Protein AF-0000000086747797 (afdb_homodimer)

InterPro domains:
  IPR014894 Inner membrane lipoprotein DcrB/EagT6 [PF08786] (10-135)
  IPR016123 Mog1/PsbP, alpha/beta/alpha sandwich [SSF55724] (2-138)

Secondary structure (DSSP, 8-state):
--EEEEEETTEEEEEETTSEE--EEEEE-SSSS--EEEEEEEEPPTT--HHHHHHHHHHHHHHHSTT-EEEEEEEEEETTEEEEEEEEEEEETTEEEEEEEEEEEETTEEEEEEEEESSPPPHHHHHHHHHHHHT-EE-/--EEEEEETTEEEEEETTSEE--EEEEE-SSSS--EEEEEEEEPPTT--HHHHHHHHHHHHHHHSTT-EEEEEEEEEETTEEEEEEEEEEEETTEEEEEEEEEEEETTEEEEEEEEESSPPPHHHHHHHHHHHHT-EE-

Radius of gyration: 20.29 Å; Cα contacts (8 Å, |Δi|>4): 563; chains: 2; bounding box: 44×52×47 Å

Organism: NCBI:txid471575

pLDDT: mean 95.93, std 4.07, range [62.25, 98.88]

Foldseek 3Di:
DFFDWDDDPVGIDGHPPPDDDFDKDKADDPPPQRKIKIKTKDFDDPPDDPVVVVVVVVVCCVVPFAPKDWDDWDWDDAQNDIWIWTWIWGADPVGIKTWIWIWDDDDGMIIIIIIIGRDDDDPVRVVVVVVVRNVDHDD/DFFDWDDDPVGIDGHPPPDDDFDKDKADDPPPQRKIKIKTKDFDDPPDDPVVVVVVVVVCCVVPFAPKDWDDWDWDDAQNDIKIWTWIWGADPVGIKTWIWIWDDDDGMIIIIIIIGRDDDDPVRVVVVVVVRNVDHDD

Sequence (278 aa):
MENTVYQMNEGTLAIPGNWRDESMHVFVLPDDSGINLVVSRTPVPTGMDNDAYYEQTLEQFRTHLPGYQEHQRSEIPLSQQSARRLDYQWKSPEGDMYQTVVLQIRGTQLLTFNLTSPAPFEAGQRDALLAIINSFQAAMENTVYQMNEGTLAIPGNWRDESMHVFVLPDDSGINLVVSRTPVPTGMDNDAYYEQTLEQFRTHLPGYQEHQRSEIPLSQQSARRLDYQWKSPEGDMYQTVVLQIRGTQLLTFNLTSPAPFEAGQRDALLAIINSFQAA

Solvent-accessible surface area (backbone atoms only — not comparable to full-atom values): 14763 Å² total; per-residue (Å²): 130,70,59,36,85,43,47,44,65,66,21,35,32,40,40,53,67,74,43,42,73,62,34,37,44,31,36,32,54,78,75,82,63,64,34,34,41,38,40,38,56,42,79,49,70,85,91,57,51,68,68,58,49,54,51,51,52,52,49,48,47,58,73,69,33,46,74,54,44,81,74,45,76,47,79,42,78,45,64,90,36,75,24,39,38,38,32,34,36,28,52,47,99,90,38,56,36,29,34,46,34,38,42,33,73,56,92,60,30,34,37,38,41,37,36,39,22,64,52,81,73,50,71,70,54,46,55,57,55,47,48,34,62,57,46,32,39,66,104,129,69,60,35,83,41,46,44,63,66,22,34,31,39,40,52,67,75,43,42,72,62,35,37,43,31,35,32,53,79,75,84,64,64,34,32,41,37,39,38,56,40,80,49,68,85,90,58,53,68,69,58,50,52,52,50,53,52,49,48,48,59,72,69,33,47,74,52,44,81,73,45,76,46,77,40,78,46,64,90,36,74,26,39,37,38,33,35,35,28,51,46,99,90,37,56,37,30,34,46,35,38,41,33,73,57,91,60,30,34,37,36,42,37,35,39,22,62,51,80,73,50,72,71,54,46,54,57,54,47,49,33,63,59,46,32,38,65,107

Structure (mmCIF, N/CA/C/O backbone):
data_AF-0000000086747797-model_v1
#
loop_
_entity.id
_entity.type
_entity.pdbx_description
1 polymer 'DUF1795 domain-containing protein'
#
loop_
_atom_site.group_PDB
_atom_site.id
_atom_site.type_symbol
_atom_site.label_atom_id
_atom_site.label_alt_id
_atom_site.label_comp_id
_atom_site.label_asym_id
_atom_site.label_entity_id
_atom_site.label_seq_id
_atom_site.pdbx_PDB_ins_code
_atom_site.Cartn_x
_atom_site.Cartn_y
_atom_site.Cartn_z
_atom_site.occupancy
_atom_site.B_iso_or_equiv
_atom_site.auth_seq_id
_atom_site.auth_comp_id
_atom_site.auth_asym_id
_atom_site.auth_atom_id
_atom_site.pdbx_PDB_model_num
ATOM 1 N N . MET A 1 1 ? 18.891 15.18 -7.691 1 62.5 1 MET A N 1
ATOM 2 C CA . MET A 1 1 ? 18.344 13.984 -8.328 1 62.5 1 MET A CA 1
ATOM 3 C C . MET A 1 1 ? 16.953 14.266 -8.883 1 62.5 1 MET A C 1
ATOM 5 O O . MET A 1 1 ? 16.219 15.094 -8.352 1 62.5 1 MET A O 1
ATOM 9 N N . GLU A 1 2 ? 16.703 13.891 -10.164 1 82.94 2 GLU A N 1
ATOM 10 C CA . GLU A 1 2 ? 15.477 14.219 -10.875 1 82.94 2 GLU A CA 1
ATOM 11 C C . GLU A 1 2 ? 14.297 13.414 -10.328 1 82.94 2 GLU A C 1
ATOM 13 O O . GLU A 1 2 ? 14.438 12.234 -10.008 1 82.94 2 GLU A O 1
ATOM 18 N N . ASN A 1 3 ? 13.211 14.062 -9.875 1 91.5 3 ASN A N 1
ATOM 19 C CA . ASN A 1 3 ? 11.977 13.422 -9.422 1 91.5 3 ASN A CA 1
ATOM 20 C C . ASN A 1 3 ? 11.242 12.742 -10.57 1 91.5 3 ASN A C 1
ATOM 22 O O . ASN A 1 3 ? 11.336 13.18 -11.719 1 91.5 3 ASN A O 1
ATOM 26 N N . THR A 1 4 ? 10.781 11.609 -10.266 1 93.94 4 THR A N 1
ATOM 27 C CA . THR A 1 4 ? 9.945 10.891 -11.219 1 93.94 4 THR A CA 1
ATOM 28 C C . THR A 1 4 ? 8.477 10.945 -10.805 1 93.94 4 THR A C 1
ATOM 30 O O . THR A 1 4 ? 8.156 10.828 -9.617 1 93.94 4 THR A O 1
ATOM 33 N N . VAL A 1 5 ? 7.633 11.039 -11.867 1 96.75 5 VAL A N 1
ATOM 34 C CA . VAL A 1 5 ? 6.203 11.086 -11.586 1 96.75 5 VAL A CA 1
ATOM 35 C C . VAL A 1 5 ? 5.699 9.68 -11.25 1 96.75 5 VAL A C 1
ATOM 37 O O . VAL A 1 5 ? 5.918 8.734 -12.008 1 96.75 5 VAL A O 1
ATOM 40 N N . TYR A 1 6 ? 5.121 9.531 -10.062 1 97.94 6 TYR A N 1
ATOM 41 C CA . TYR A 1 6 ? 4.516 8.297 -9.586 1 97.94 6 TYR A CA 1
ATOM 42 C C . TYR A 1 6 ? 2.996 8.383 -9.625 1 97.94 6 TYR A C 1
ATOM 44 O O . TYR A 1 6 ? 2.402 9.297 -9.047 1 97.94 6 TYR A O 1
ATOM 52 N N . GLN 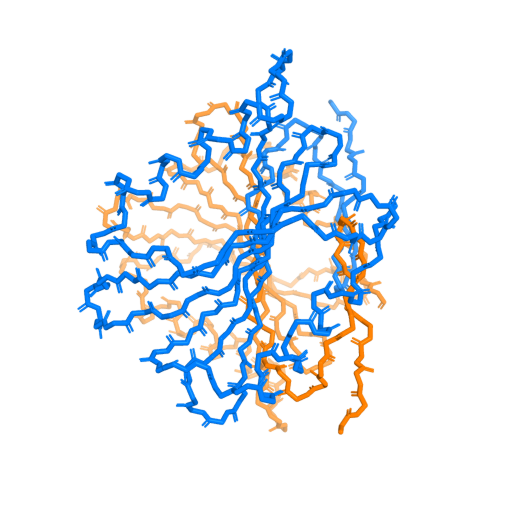A 1 7 ? 2.367 7.359 -10.336 1 98.06 7 GLN A N 1
ATOM 53 C CA . GLN A 1 7 ? 0.925 7.387 -10.547 1 98.06 7 GLN A CA 1
ATOM 54 C C . GLN A 1 7 ? 0.194 6.598 -9.461 1 98.06 7 GLN A C 1
ATOM 56 O O . GLN A 1 7 ? 0.499 5.426 -9.227 1 98.06 7 GLN A O 1
ATOM 61 N N . MET A 1 8 ? -0.679 7.246 -8.703 1 98.19 8 MET A N 1
ATOM 62 C CA . MET A 1 8 ? -1.639 6.645 -7.777 1 98.19 8 MET A CA 1
ATOM 63 C C . MET A 1 8 ? -3.066 6.832 -8.281 1 98.19 8 MET A C 1
ATOM 65 O O . MET A 1 8 ? -3.305 7.602 -9.211 1 98.19 8 MET A O 1
ATOM 69 N N . ASN A 1 9 ? -3.971 6.082 -7.711 1 97.25 9 ASN A N 1
ATOM 70 C CA . ASN A 1 9 ? -5.371 6.25 -8.094 1 97.25 9 ASN A CA 1
ATOM 71 C C . ASN A 1 9 ? -5.875 7.648 -7.766 1 97.25 9 ASN A C 1
ATOM 73 O O . ASN A 1 9 ? -6.699 8.203 -8.492 1 97.25 9 ASN A O 1
ATOM 77 N N . GLU A 1 10 ? -5.312 8.281 -6.715 1 97.56 10 GLU A N 1
ATOM 78 C CA . GLU A 1 10 ? -5.762 9.578 -6.215 1 97.56 10 GLU A CA 1
ATOM 79 C C . GLU A 1 10 ? -5.082 10.719 -6.953 1 97.56 10 GLU A C 1
ATOM 81 O O . GLU A 1 10 ? -5.477 11.883 -6.812 1 97.56 10 GLU A O 1
ATOM 86 N N . GLY A 1 11 ? -4.043 10.445 -7.719 1 97.94 11 GLY A N 1
ATOM 87 C CA . GLY A 1 11 ? -3.26 11.477 -8.383 1 97.94 11 GLY A CA 1
ATOM 88 C C . GLY A 1 11 ? -1.807 11.086 -8.578 1 97.94 11 GLY A C 1
ATOM 89 O O . GLY A 1 11 ? -1.489 9.906 -8.742 1 97.94 11 GLY A O 1
ATOM 90 N N . THR A 1 12 ? -0.991 12.086 -8.727 1 98.62 12 THR A N 1
ATOM 91 C CA . THR A 1 12 ? 0.422 11.828 -8.977 1 98.62 12 THR A CA 1
ATOM 92 C C . THR A 1 12 ? 1.291 12.5 -7.914 1 98.62 12 THR A C 1
ATOM 94 O O . THR A 1 12 ? 0.874 13.477 -7.293 1 98.62 12 THR A O 1
ATOM 97 N N . LEU A 1 13 ? 2.391 11.891 -7.641 1 98.19 13 LEU A N 1
ATOM 98 C CA . LEU A 1 13 ? 3.461 12.445 -6.82 1 98.19 13 LEU A CA 1
ATOM 99 C C . LEU A 1 13 ? 4.781 12.461 -7.586 1 98.19 13 LEU A C 1
ATOM 101 O O . LEU A 1 13 ? 5.07 11.539 -8.352 1 98.19 13 LEU A O 1
ATOM 105 N N . ALA A 1 14 ? 5.543 13.516 -7.406 1 98.19 14 ALA A N 1
ATOM 106 C CA . ALA A 1 14 ? 6.914 13.516 -7.91 1 98.19 14 ALA A CA 1
ATOM 107 C C . ALA A 1 14 ? 7.887 12.992 -6.855 1 98.19 14 ALA A C 1
ATOM 109 O O . ALA A 1 14 ? 8.227 13.711 -5.91 1 98.19 14 ALA A O 1
ATOM 110 N N . ILE A 1 15 ? 8.305 11.781 -7.012 1 97.25 15 ILE A N 1
ATOM 111 C CA . ILE A 1 15 ? 9.148 11.109 -6.023 1 97.25 15 ILE A CA 1
ATOM 112 C C . ILE A 1 15 ? 10.578 11.016 -6.543 1 97.25 15 ILE A C 1
ATOM 114 O O . ILE A 1 15 ? 10.805 10.672 -7.707 1 97.25 15 ILE A O 1
ATOM 118 N N . PRO A 1 16 ? 11.531 11.344 -5.645 1 95.38 16 PRO A N 1
ATOM 119 C CA . PRO A 1 16 ? 12.906 11.133 -6.105 1 95.38 16 PRO A CA 1
ATOM 120 C C . PRO A 1 16 ? 13.141 9.719 -6.629 1 95.38 16 PRO A C 1
ATOM 122 O O . PRO A 1 16 ? 12.68 8.75 -6.027 1 95.38 16 PRO A O 1
ATOM 125 N N . GLY A 1 17 ? 13.875 9.57 -7.746 1 92.5 17 GLY A N 1
ATOM 126 C CA . GLY A 1 17 ? 14.039 8.312 -8.453 1 92.5 17 GLY A CA 1
ATOM 127 C C . GLY A 1 17 ? 14.727 7.242 -7.625 1 92.5 17 GLY A C 1
ATOM 128 O O . GLY A 1 17 ? 14.555 6.047 -7.875 1 92.5 17 GLY A O 1
ATOM 129 N N . ASN A 1 18 ? 15.508 7.664 -6.66 1 92.94 18 ASN A N 1
ATOM 130 C CA . ASN A 1 18 ? 16.297 6.699 -5.891 1 92.94 18 ASN A CA 1
ATOM 131 C C . ASN A 1 18 ? 15.531 6.211 -4.664 1 92.94 18 ASN A C 1
ATOM 133 O O . ASN A 1 18 ? 16.031 5.363 -3.92 1 92.94 18 ASN A O 1
ATOM 137 N N . TRP A 1 19 ? 14.289 6.73 -4.344 1 95.44 19 TRP A N 1
ATOM 138 C CA . TRP A 1 19 ? 13.492 6.219 -3.23 1 95.44 19 TRP A CA 1
ATOM 139 C C . TRP A 1 19 ? 12.984 4.812 -3.523 1 95.44 19 TRP A C 1
ATOM 141 O O . TRP A 1 19 ? 12.617 4.5 -4.66 1 95.44 19 TRP A O 1
ATOM 151 N N . ARG A 1 20 ? 12.984 4 -2.52 1 94.94 20 ARG A N 1
ATOM 152 C CA . ARG A 1 20 ? 12.469 2.646 -2.684 1 94.94 20 ARG A CA 1
ATOM 153 C C . ARG A 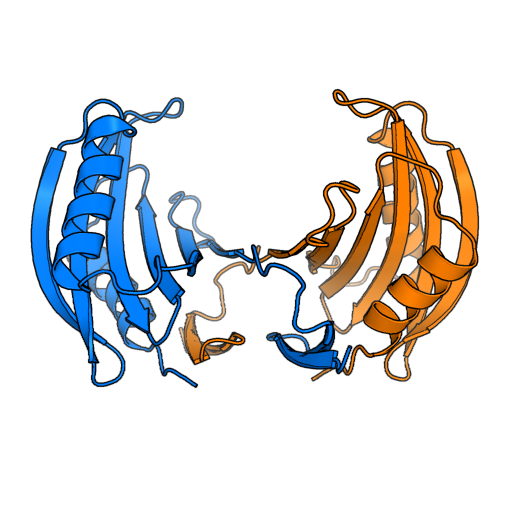1 20 ? 10.945 2.621 -2.557 1 94.94 20 ARG A C 1
ATOM 155 O O . ARG A 1 20 ? 10.391 3.164 -1.601 1 94.94 20 ARG A O 1
ATOM 162 N N . ASP A 1 21 ? 10.344 2.076 -3.557 1 96.5 21 ASP A N 1
ATOM 163 C CA . ASP A 1 21 ? 8.898 1.913 -3.547 1 96.5 21 ASP A CA 1
ATOM 164 C C . ASP A 1 21 ? 8.492 0.601 -2.877 1 96.5 21 ASP A C 1
ATOM 166 O O . ASP A 1 21 ? 8.688 -0.476 -3.445 1 96.5 21 ASP A O 1
ATOM 170 N N . GLU A 1 22 ? 7.879 0.721 -1.662 1 96.56 22 GLU A N 1
ATOM 171 C CA . GLU A 1 22 ? 7.426 -0.45 -0.917 1 96.56 22 GLU A CA 1
ATOM 172 C C . GLU A 1 22 ? 5.9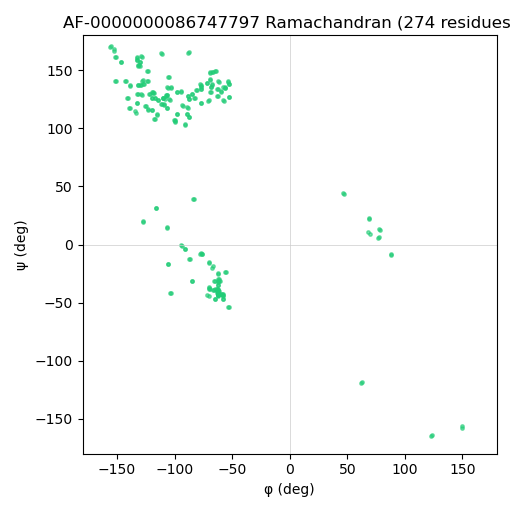06 -0.455 -0.764 1 96.56 22 GLU A C 1
ATOM 174 O O . GLU A 1 22 ? 5.379 -0.981 0.218 1 96.56 22 GLU A O 1
ATOM 179 N N . SER A 1 23 ? 5.227 0.097 -1.768 1 97.88 23 SER A N 1
ATOM 180 C CA . SER A 1 23 ? 3.777 0.259 -1.766 1 97.88 23 SER A CA 1
ATOM 181 C C . SER A 1 23 ? 3.07 -1.091 -1.832 1 97.88 23 SER A C 1
ATOM 183 O O . SER A 1 23 ? 3.609 -2.053 -2.383 1 97.88 23 SER A O 1
ATOM 185 N N . MET A 1 24 ? 1.908 -1.11 -1.197 1 97.88 24 MET A N 1
ATOM 186 C CA . MET A 1 24 ? 1.014 -2.262 -1.249 1 97.88 24 MET A CA 1
ATOM 187 C C . MET A 1 24 ? -0.418 -1.826 -1.546 1 97.88 24 MET A C 1
ATOM 189 O O . MET A 1 24 ? -0.968 -0.971 -0.85 1 97.88 24 MET A O 1
ATOM 193 N N . HIS A 1 25 ? -0.949 -2.373 -2.656 1 98.56 25 HIS A N 1
ATOM 194 C CA . HIS A 1 25 ? -2.381 -2.205 -2.881 1 98.56 25 HIS A CA 1
ATOM 195 C C . HIS A 1 25 ? -3.18 -3.309 -2.193 1 98.56 25 HIS A C 1
ATOM 197 O O . HIS A 1 25 ? -2.889 -4.492 -2.369 1 98.56 25 HIS A O 1
ATOM 203 N N . VAL A 1 26 ? -4.109 -2.895 -1.372 1 98.25 26 VAL A N 1
ATOM 204 C CA . VAL A 1 26 ? -4.906 -3.834 -0.588 1 98.25 26 VAL A CA 1
ATOM 205 C C . VAL A 1 26 ? -6.391 -3.594 -0.841 1 98.25 26 VAL A C 1
ATOM 207 O O . VAL A 1 26 ? -6.906 -2.506 -0.569 1 98.25 26 VAL A O 1
ATOM 210 N N . PHE A 1 27 ? -7.062 -4.598 -1.353 1 98 27 PHE A N 1
ATOM 211 C CA . PHE A 1 27 ? -8.5 -4.562 -1.587 1 98 27 PHE A CA 1
ATOM 212 C C . PHE A 1 27 ? -9.203 -5.652 -0.786 1 98 27 PHE A C 1
ATOM 214 O O . PHE A 1 27 ? -8.812 -6.816 -0.829 1 98 27 PHE A O 1
ATOM 221 N N . VAL A 1 28 ? -10.242 -5.262 -0.099 1 97.19 28 VAL A N 1
ATOM 222 C CA . VAL A 1 28 ? -10.914 -6.184 0.808 1 97.19 28 VAL A CA 1
ATOM 223 C C . VAL A 1 28 ? -12.367 -6.363 0.377 1 97.19 28 VAL A C 1
ATOM 225 O O . VAL A 1 28 ? -13.086 -5.383 0.164 1 97.19 28 VAL A O 1
ATOM 228 N N . LEU A 1 29 ? -12.781 -7.617 0.182 1 94.62 29 LEU A N 1
ATOM 229 C CA . LEU A 1 29 ? -14.188 -7.91 -0.06 1 94.62 29 LEU A CA 1
ATOM 230 C C . LEU A 1 29 ? -15.039 -7.52 1.143 1 94.62 29 LEU A C 1
ATOM 232 O O . LEU A 1 29 ? -14.703 -7.859 2.281 1 94.62 29 LEU A O 1
ATOM 236 N N . PRO A 1 30 ? -16.109 -6.727 0.891 1 90.94 30 PRO A N 1
ATOM 237 C CA . PRO A 1 30 ? -16.891 -6.18 2.008 1 90.94 30 PRO A CA 1
ATOM 238 C C . PRO A 1 30 ? -17.938 -7.16 2.529 1 90.94 30 PRO A C 1
ATOM 240 O O . PRO A 1 30 ? -19.109 -6.809 2.637 1 90.94 30 PRO A O 1
ATOM 243 N N . ASP A 1 31 ? -17.891 -8.484 2.703 1 90.69 31 ASP A N 1
ATOM 244 C CA . ASP A 1 31 ? -18.906 -9.438 3.145 1 90.69 31 ASP A CA 1
ATOM 245 C C . ASP A 1 31 ? -18.391 -10.289 4.297 1 90.69 31 ASP A C 1
ATOM 247 O O . ASP A 1 31 ? -18.891 -11.398 4.531 1 90.69 31 ASP A O 1
ATOM 251 N N . ASP A 1 32 ? -17.453 -10.016 5.043 1 89.94 32 ASP A N 1
ATOM 252 C CA . A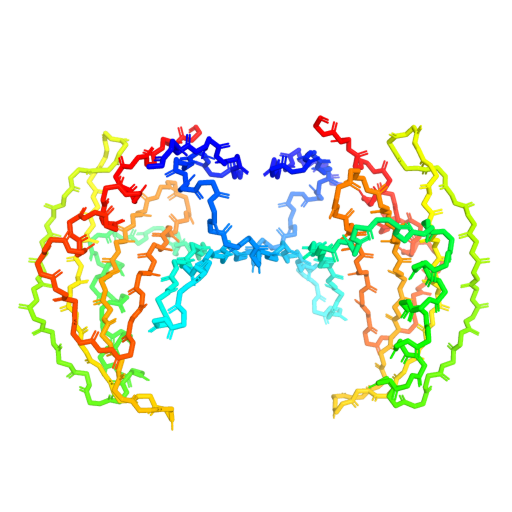SP A 1 32 ? -16.891 -10.656 6.227 1 89.94 32 ASP A CA 1
ATOM 253 C C . ASP A 1 32 ? -16.234 -11.984 5.867 1 89.94 32 ASP A C 1
ATOM 255 O O . ASP A 1 32 ? -15.992 -12.82 6.738 1 89.94 32 ASP A O 1
ATOM 259 N N . SER A 1 33 ? -16.062 -12.266 4.637 1 91.19 33 SER A N 1
ATOM 260 C CA . SER A 1 33 ? -15.414 -13.5 4.203 1 91.19 33 SER A CA 1
ATOM 261 C C . SER A 1 33 ? -13.938 -13.516 4.586 1 91.19 33 SER A C 1
ATOM 263 O O . SER A 1 33 ? -13.32 -14.586 4.676 1 91.19 33 SER A O 1
ATOM 265 N N . GLY A 1 34 ? -13.422 -12.367 4.832 1 94.38 34 GLY A N 1
ATOM 266 C CA . GLY A 1 34 ? -11.992 -12.266 5.078 1 94.38 34 GLY A CA 1
ATOM 267 C C . GLY A 1 34 ? -11.164 -12.328 3.811 1 94.38 34 GLY A C 1
ATOM 268 O O . GLY A 1 34 ? -9.938 -12.312 3.867 1 94.38 34 GLY A O 1
ATOM 269 N N . ILE A 1 35 ? -11.836 -12.328 2.648 1 96.81 35 ILE A N 1
ATOM 270 C CA . ILE A 1 35 ? -11.156 -12.391 1.36 1 96.81 35 ILE A CA 1
ATOM 271 C C . ILE A 1 35 ? -10.562 -11.023 1.017 1 96.81 35 ILE A C 1
ATOM 273 O O . ILE A 1 35 ? -11.211 -9.992 1.221 1 96.81 35 ILE A O 1
ATOM 277 N N . ASN A 1 36 ? -9.312 -11.055 0.571 1 97.88 36 ASN A N 1
ATOM 278 C CA . ASN A 1 36 ? -8.672 -9.82 0.136 1 97.88 36 ASN A CA 1
ATOM 279 C C . ASN A 1 36 ? -7.703 -10.07 -1.02 1 97.88 36 ASN A C 1
ATOM 281 O O . ASN A 1 36 ? -7.34 -11.219 -1.293 1 97.88 36 ASN A O 1
ATOM 285 N N . LEU A 1 37 ? -7.434 -9.07 -1.764 1 98.56 37 LEU A N 1
ATOM 286 C CA . LEU A 1 37 ? -6.398 -9.039 -2.793 1 98.56 37 LEU A CA 1
ATOM 287 C C . LEU A 1 37 ? -5.301 -8.039 -2.428 1 98.56 37 LEU A C 1
ATOM 289 O O . LEU A 1 37 ? -5.582 -6.871 -2.164 1 98.56 37 LEU A O 1
ATOM 293 N N . VAL A 1 38 ? -4.074 -8.516 -2.393 1 98.75 38 VAL A N 1
ATOM 294 C CA . VAL A 1 38 ? -2.92 -7.656 -2.148 1 98.75 38 VAL A CA 1
ATOM 295 C C . VAL A 1 38 ? -1.998 -7.668 -3.365 1 98.75 38 VAL A C 1
ATOM 297 O O . VAL A 1 38 ? -1.627 -8.734 -3.857 1 98.75 38 VAL A O 1
ATOM 300 N N . VAL A 1 39 ? -1.675 -6.492 -3.9 1 98.81 39 VAL A N 1
ATOM 301 C CA . VAL A 1 39 ? -0.694 -6.352 -4.973 1 98.81 39 VAL A CA 1
ATOM 302 C C . VAL A 1 39 ? 0.573 -5.695 -4.43 1 98.81 39 VAL A C 1
ATOM 304 O O . VAL A 1 39 ? 0.527 -4.574 -3.91 1 98.81 39 VAL A O 1
ATOM 307 N N . SER A 1 40 ? 1.643 -6.387 -4.539 1 98.38 40 SER A N 1
ATOM 308 C CA . SER A 1 40 ? 2.924 -5.871 -4.066 1 98.38 40 SER A CA 1
ATOM 309 C C . SER A 1 40 ? 3.994 -5.98 -5.145 1 98.38 40 SER A C 1
ATOM 311 O O . SER A 1 40 ? 3.777 -6.609 -6.184 1 98.38 40 SER A O 1
ATOM 313 N N . ARG A 1 41 ? 5.074 -5.191 -4.945 1 97.19 41 ARG A N 1
ATOM 314 C CA . ARG A 1 41 ? 6.203 -5.23 -5.867 1 97.19 41 ARG A CA 1
ATOM 315 C C . ARG A 1 41 ? 7.52 -5.41 -5.113 1 97.19 41 ARG A C 1
ATOM 317 O O . ARG A 1 41 ? 7.688 -4.879 -4.012 1 97.19 41 ARG A O 1
ATOM 324 N N . THR A 1 42 ? 8.328 -6.25 -5.652 1 95.19 42 THR A N 1
ATOM 325 C CA . THR A 1 42 ? 9.656 -6.496 -5.102 1 95.19 42 THR A CA 1
ATOM 326 C C . THR A 1 42 ? 10.719 -6.445 -6.199 1 95.19 42 THR A C 1
ATOM 328 O O . THR A 1 42 ? 10.5 -6.945 -7.305 1 95.19 42 THR A O 1
ATOM 331 N N . PRO A 1 43 ? 11.828 -5.797 -5.875 1 93.81 43 PRO A N 1
ATOM 332 C CA . PRO A 1 43 ? 12.891 -5.781 -6.883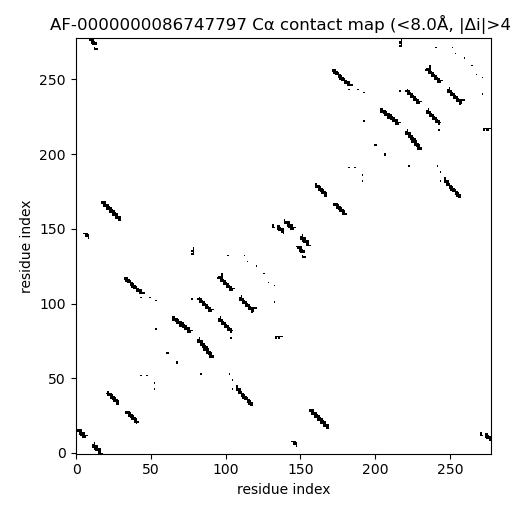 1 93.81 43 PRO A CA 1
ATOM 333 C C . PRO A 1 43 ? 13.414 -7.176 -7.215 1 93.81 43 PRO A C 1
ATOM 335 O O . PRO A 1 43 ? 13.531 -8.023 -6.324 1 93.81 43 PRO A O 1
ATOM 338 N N . VAL A 1 44 ? 13.672 -7.352 -8.508 1 95.31 44 VAL A N 1
ATOM 339 C CA . VAL A 1 44 ? 14.32 -8.57 -8.984 1 95.31 44 VAL A CA 1
ATOM 340 C C . VAL A 1 44 ? 15.828 -8.352 -9.078 1 95.31 44 VAL A C 1
ATOM 342 O O . VAL A 1 44 ? 16.281 -7.332 -9.602 1 95.31 44 VAL A O 1
ATOM 345 N N . PRO A 1 45 ? 16.641 -9.305 -8.539 1 92.56 45 PRO A N 1
ATOM 346 C CA . PRO A 1 45 ? 18.094 -9.156 -8.656 1 92.56 45 PRO A CA 1
ATOM 347 C C . PRO A 1 45 ? 18.562 -9.047 -10.102 1 92.56 45 PRO A C 1
ATOM 349 O O . PRO A 1 45 ? 18.047 -9.758 -10.977 1 92.56 45 PRO A O 1
ATOM 352 N N . THR A 1 46 ? 19.469 -8.086 -10.289 1 90.38 46 THR A N 1
ATOM 353 C CA . THR A 1 46 ? 20.016 -7.867 -11.625 1 90.38 46 THR A CA 1
ATOM 354 C C . THR A 1 46 ? 20.719 -9.125 -12.133 1 90.38 46 THR A C 1
ATOM 356 O O . THR A 1 46 ? 21.484 -9.758 -11.398 1 90.38 46 THR A O 1
ATOM 359 N N . GLY A 1 47 ? 20.422 -9.492 -13.336 1 88.56 47 GLY A N 1
ATOM 360 C CA . GLY A 1 47 ? 21.156 -10.57 -13.992 1 88.56 47 GLY A CA 1
ATOM 361 C C . GLY A 1 47 ? 20.562 -11.945 -13.703 1 88.56 47 GLY A C 1
ATOM 362 O O . GLY A 1 47 ? 21 -12.945 -14.273 1 88.56 47 GLY A O 1
ATOM 363 N N . MET A 1 48 ? 19.641 -12.016 -12.82 1 90.56 48 MET A N 1
ATOM 364 C CA . MET A 1 48 ? 19.031 -13.305 -12.484 1 90.56 48 MET A CA 1
ATOM 365 C C . MET A 1 48 ? 18.031 -13.734 -13.547 1 90.56 48 MET A C 1
ATOM 367 O O . MET A 1 48 ? 17.25 -12.914 -14.039 1 90.56 48 MET A O 1
ATOM 371 N N . ASP A 1 49 ? 18.094 -14.961 -13.914 1 94.44 49 ASP A N 1
ATOM 372 C CA . ASP A 1 49 ? 17.109 -15.547 -14.805 1 94.44 49 ASP A CA 1
ATOM 373 C C . ASP A 1 49 ? 15.711 -15.516 -14.172 1 94.44 49 ASP A C 1
ATOM 375 O O . ASP A 1 49 ? 15.547 -15.883 -13.008 1 94.44 49 ASP A O 1
ATOM 379 N N . ASN A 1 50 ? 14.727 -15.094 -14.984 1 94.75 50 ASN A N 1
ATOM 380 C CA . ASN A 1 50 ? 13.383 -14.969 -14.445 1 94.75 50 ASN A CA 1
ATOM 381 C C . ASN A 1 50 ? 12.875 -16.297 -13.875 1 94.75 50 ASN A C 1
ATOM 383 O O . ASN A 1 50 ? 12.297 -16.328 -12.789 1 94.75 50 ASN A O 1
ATOM 387 N N . ASP A 1 51 ? 13.102 -17.375 -14.562 1 96.19 51 ASP A N 1
ATOM 388 C CA . ASP A 1 51 ? 12.648 -18.688 -14.094 1 96.19 51 ASP A CA 1
ATOM 389 C C . ASP A 1 51 ? 13.305 -19.062 -12.773 1 96.19 51 ASP A C 1
ATOM 391 O O . ASP A 1 51 ? 12.648 -19.594 -11.875 1 96.19 51 ASP A O 1
ATOM 395 N N . ALA A 1 52 ? 14.555 -18.766 -12.742 1 96.62 52 ALA A N 1
ATOM 396 C CA . ALA A 1 52 ? 15.281 -19.047 -11.508 1 96.62 52 ALA A CA 1
ATOM 397 C C . ALA A 1 52 ? 14.727 -18.219 -10.352 1 96.62 52 ALA A C 1
ATOM 399 O O . ALA A 1 52 ? 14.633 -18.703 -9.219 1 96.62 52 ALA A O 1
ATOM 400 N N . TYR A 1 53 ? 14.391 -17.016 -10.656 1 97.56 53 TYR A N 1
ATOM 401 C CA . TYR A 1 53 ? 13.883 -16.156 -9.586 1 97.56 53 TYR A CA 1
ATOM 402 C C . TYR A 1 53 ? 12.5 -16.609 -9.133 1 97.56 53 TYR A C 1
ATOM 404 O O . TYR A 1 53 ? 12.172 -16.531 -7.949 1 97.56 53 TYR A O 1
ATOM 412 N N . TYR A 1 54 ? 11.625 -17.078 -10.055 1 97.62 54 TYR A N 1
ATOM 413 C CA . TYR A 1 54 ? 10.328 -17.641 -9.68 1 97.62 54 TYR A CA 1
ATOM 414 C C . TYR A 1 54 ? 10.5 -18.828 -8.742 1 97.62 54 TYR A C 1
ATOM 416 O O . TYR A 1 54 ? 9.789 -18.938 -7.742 1 97.62 54 TYR A O 1
ATOM 424 N N . GLU A 1 55 ? 11.492 -19.688 -9.086 1 97.12 55 GLU A N 1
ATOM 425 C CA . GLU A 1 55 ? 11.734 -20.859 -8.258 1 97.12 55 GLU A CA 1
ATOM 426 C C . GLU A 1 55 ? 12.227 -20.469 -6.863 1 97.12 55 GLU A C 1
ATOM 428 O O . GLU A 1 55 ? 11.836 -21.078 -5.867 1 97.12 55 GLU A O 1
ATOM 433 N N . GLN A 1 56 ? 13.055 -19.469 -6.887 1 96.75 56 GLN A N 1
ATOM 434 C CA . GLN A 1 56 ? 13.523 -18.953 -5.602 1 96.75 56 GLN A CA 1
ATOM 435 C C . GLN A 1 56 ? 12.375 -18.406 -4.766 1 96.75 56 GLN A C 1
ATOM 437 O O . GLN A 1 56 ? 12.328 -18.625 -3.551 1 96.75 56 GLN A O 1
ATOM 442 N N . THR A 1 57 ? 11.484 -17.672 -5.375 1 97.06 57 THR A N 1
ATOM 443 C CA . THR A 1 57 ? 10.312 -17.141 -4.688 1 97.06 57 THR A CA 1
ATOM 444 C C . THR A 1 57 ? 9.461 -18.266 -4.121 1 97.06 57 THR A C 1
ATOM 446 O O . THR A 1 57 ? 9.039 -18.219 -2.963 1 97.06 57 THR A O 1
ATOM 449 N N . LEU A 1 58 ? 9.25 -19.344 -4.883 1 96.81 58 LEU A N 1
ATOM 450 C CA . LEU A 1 58 ? 8.477 -20.5 -4.441 1 96.81 58 LEU A CA 1
ATOM 451 C C . LEU A 1 58 ? 9.148 -21.172 -3.246 1 96.81 58 LEU A C 1
ATOM 453 O O . LEU A 1 58 ? 8.469 -21.578 -2.295 1 96.81 58 LEU A O 1
ATOM 457 N N . GLU A 1 59 ? 10.453 -21.234 -3.318 1 97.38 59 GLU A N 1
ATOM 458 C CA . GLU A 1 59 ? 11.203 -21.812 -2.211 1 97.38 59 GLU A CA 1
ATOM 459 C C . GLU A 1 59 ? 11.023 -21 -0.932 1 97.38 59 GLU A C 1
ATOM 461 O O . GLU A 1 59 ? 10.922 -21.562 0.16 1 97.38 59 GLU A O 1
ATOM 466 N N . GLN A 1 60 ? 10.992 -19.719 -1.099 1 97.06 60 GLN A N 1
ATOM 467 C CA . GLN A 1 60 ? 10.758 -18.844 0.047 1 97.06 60 GLN A CA 1
ATOM 468 C C . GLN A 1 60 ? 9.391 -19.109 0.668 1 97.06 60 GLN A C 1
ATOM 470 O O . GLN A 1 60 ? 9.242 -19.094 1.893 1 97.06 60 GLN A O 1
ATOM 475 N N . PHE A 1 61 ? 8.32 -19.312 -0.15 1 96.88 61 PHE A N 1
ATOM 476 C CA . PHE A 1 61 ? 7.008 -19.656 0.373 1 96.88 61 PHE A CA 1
ATOM 477 C C . PHE A 1 61 ? 7.066 -20.938 1.196 1 96.88 61 PHE A C 1
ATOM 479 O O . PHE A 1 61 ? 6.621 -20.953 2.346 1 96.88 61 PHE A O 1
ATOM 486 N N . ARG A 1 62 ? 7.707 -21.938 0.685 1 96.94 62 ARG A N 1
ATOM 487 C CA . ARG A 1 62 ? 7.789 -23.25 1.329 1 96.94 62 ARG A CA 1
ATOM 488 C C . ARG A 1 62 ? 8.508 -23.141 2.672 1 96.94 62 ARG A C 1
ATOM 490 O O . ARG A 1 62 ? 8.117 -23.797 3.641 1 96.94 62 ARG A O 1
ATOM 497 N N . THR A 1 63 ? 9.492 -22.234 2.678 1 97.38 63 THR A N 1
ATOM 498 C CA . THR A 1 63 ? 10.336 -22.141 3.859 1 97.38 63 THR A CA 1
ATOM 499 C C . THR A 1 63 ? 9.703 -21.25 4.918 1 97.38 63 THR A C 1
ATOM 501 O O . THR A 1 63 ? 9.828 -21.5 6.117 1 97.38 63 THR A O 1
ATOM 504 N N . HIS A 1 64 ? 8.961 -20.281 4.48 1 96.94 64 HIS A N 1
ATOM 505 C CA . HIS A 1 64 ? 8.555 -19.25 5.422 1 96.94 64 HIS A CA 1
ATOM 506 C C . HIS A 1 64 ? 7.086 -19.406 5.809 1 96.94 64 HIS A C 1
ATOM 508 O O . HIS A 1 64 ? 6.625 -18.797 6.781 1 96.94 64 HIS A O 1
ATOM 514 N N . LEU A 1 65 ? 6.32 -20.172 5.035 1 97.75 65 LEU A N 1
ATOM 515 C CA . LEU A 1 65 ? 4.91 -20.359 5.355 1 97.75 65 LEU A CA 1
ATOM 516 C C . LEU A 1 65 ? 4.691 -21.703 6.043 1 97.75 65 LEU A C 1
ATOM 518 O O . LEU A 1 65 ? 4.762 -22.75 5.398 1 97.75 65 LEU A O 1
ATOM 522 N N . PRO A 1 66 ? 4.43 -21.641 7.336 1 98.19 66 PRO A N 1
ATOM 523 C CA . PRO A 1 66 ? 4.246 -22.906 8.055 1 98.19 66 PRO A CA 1
ATOM 524 C C . PRO A 1 66 ? 3.148 -23.781 7.449 1 98.19 66 PRO A C 1
ATOM 526 O O . PRO A 1 66 ? 2.055 -23.281 7.16 1 98.19 66 PRO A O 1
ATOM 529 N N . GLY A 1 67 ? 3.469 -25.141 7.305 1 97.88 67 GLY A N 1
ATOM 530 C CA . GLY A 1 67 ? 2.473 -26.078 6.805 1 97.88 67 GLY A CA 1
ATOM 531 C C . GLY A 1 67 ? 2.137 -25.859 5.34 1 97.88 67 GLY A C 1
ATOM 532 O O . GLY A 1 67 ? 1.074 -26.281 4.879 1 97.88 67 GLY A O 1
ATOM 533 N N . TYR A 1 68 ? 2.953 -25.312 4.719 1 98.25 68 TYR A N 1
ATOM 534 C CA . TYR A 1 68 ? 2.766 -25.031 3.299 1 98.25 68 TYR A CA 1
ATOM 535 C C . TYR A 1 68 ? 2.398 -26.281 2.533 1 98.25 68 TYR A C 1
ATOM 537 O O . TYR A 1 68 ? 3.082 -27.312 2.643 1 98.25 68 TYR A O 1
ATOM 545 N N . GLN A 1 69 ? 1.267 -26.25 1.743 1 98.12 69 GLN A N 1
ATOM 546 C CA . GLN A 1 69 ? 0.831 -27.297 0.826 1 98.12 69 GLN A CA 1
ATOM 547 C C . GLN A 1 69 ? 0.408 -26.703 -0.518 1 98.12 69 GLN A C 1
ATOM 549 O O . GLN A 1 69 ? -0.63 -26.047 -0.614 1 98.12 69 GLN A O 1
ATOM 554 N N . GLU A 1 70 ? 1.156 -27.031 -1.568 1 97.69 70 GLU A N 1
ATOM 555 C CA . GLU A 1 70 ? 0.848 -26.547 -2.91 1 97.69 70 GLU A CA 1
ATOM 556 C C . GLU A 1 70 ? -0.248 -27.391 -3.561 1 97.69 70 GLU A C 1
ATOM 558 O O . GLU A 1 70 ? -0.199 -28.609 -3.523 1 97.69 70 GLU A O 1
ATOM 563 N N . HIS A 1 71 ? -1.172 -26.734 -4.102 1 96.88 71 HIS A N 1
ATOM 564 C CA . HIS A 1 71 ? -2.275 -27.438 -4.75 1 96.88 71 HIS A CA 1
ATOM 565 C C . HIS A 1 71 ? -2.123 -27.422 -6.266 1 96.88 71 HIS A C 1
ATOM 567 O O . HIS A 1 71 ? -2.426 -28.422 -6.934 1 96.88 71 HIS A O 1
ATOM 573 N N . GLN A 1 72 ? -1.739 -26.312 -6.801 1 95.56 72 GLN A N 1
ATOM 574 C CA . GLN A 1 72 ? -1.636 -26.141 -8.25 1 95.56 72 GLN A CA 1
ATOM 575 C C . GLN A 1 72 ? -0.571 -25.125 -8.617 1 95.56 72 GLN A C 1
ATOM 577 O O . GLN A 1 72 ? -0.38 -24.141 -7.898 1 95.56 72 GLN A O 1
ATOM 582 N N . ARG A 1 73 ? 0.169 -25.375 -9.641 1 96.56 73 ARG A N 1
ATOM 583 C CA . ARG A 1 73 ? 1.111 -24.453 -10.25 1 96.56 73 ARG A CA 1
ATOM 584 C C . ARG A 1 73 ? 0.938 -24.422 -11.766 1 96.56 73 ARG A C 1
ATOM 586 O O . ARG A 1 73 ? 0.818 -25.469 -12.406 1 96.56 73 ARG A O 1
ATOM 593 N N . SER A 1 74 ? 0.812 -23.219 -12.297 1 97.06 74 SER A N 1
ATOM 594 C CA . SER A 1 74 ? 0.637 -23.125 -13.742 1 97.06 74 SER A CA 1
ATOM 595 C C . SER A 1 74 ? 1.199 -21.812 -14.281 1 97.06 74 SER A C 1
ATOM 597 O O . SER A 1 74 ? 1.508 -20.906 -13.508 1 97.06 74 SER A O 1
ATOM 599 N N . GLU A 1 75 ? 1.433 -21.828 -15.602 1 97.5 75 GLU A N 1
ATOM 600 C CA . GLU A 1 75 ? 1.757 -20.594 -16.312 1 97.5 75 GLU A CA 1
ATOM 601 C C . GLU A 1 75 ? 0.523 -20.016 -17 1 97.5 75 GLU A C 1
ATOM 603 O O . GLU A 1 75 ? -0.245 -20.734 -17.625 1 97.5 75 GLU A O 1
ATOM 608 N N . ILE A 1 76 ? 0.309 -18.75 -16.797 1 97.81 76 ILE A N 1
ATOM 609 C CA . ILE A 1 76 ? -0.853 -18.094 -17.391 1 97.81 76 ILE A CA 1
ATOM 610 C C . ILE A 1 76 ? -0.423 -16.797 -18.078 1 97.81 76 ILE A C 1
ATOM 612 O O . ILE A 1 76 ? 0.618 -16.234 -17.75 1 97.81 76 ILE A O 1
ATOM 616 N N . PRO A 1 77 ? -1.204 -16.391 -19.094 1 98 77 PRO A N 1
ATOM 617 C CA . PRO A 1 77 ? -0.952 -15.047 -19.641 1 98 77 PRO A CA 1
ATOM 618 C C . PRO A 1 77 ? -1.523 -13.945 -18.75 1 98 77 PRO A C 1
ATOM 620 O O . PRO A 1 77 ? -2.605 -14.102 -18.172 1 98 77 PRO A O 1
ATOM 623 N N . LEU A 1 78 ? -0.823 -12.938 -18.547 1 98.62 78 LEU A N 1
ATOM 624 C CA . LEU A 1 78 ? -1.271 -11.734 -17.859 1 98.62 78 LEU A CA 1
ATOM 625 C C . LEU A 1 78 ? -0.754 -10.484 -18.547 1 98.62 78 LEU A C 1
ATOM 627 O O . LEU A 1 78 ? 0.455 -10.25 -18.609 1 98.62 78 LEU A O 1
ATOM 631 N N . SER A 1 79 ? -1.707 -9.641 -19.062 1 98.31 79 SER A N 1
ATOM 632 C CA . SER A 1 79 ? -1.362 -8.453 -19.828 1 98.31 79 SER A CA 1
ATOM 633 C C . SER A 1 79 ? -0.317 -8.758 -20.891 1 98.31 79 SER A C 1
ATOM 635 O O . SER A 1 79 ? 0.712 -8.086 -20.984 1 98.31 79 SER A O 1
ATOM 637 N N . GLN A 1 80 ? -0.409 -9.828 -21.625 1 96.69 80 GLN A N 1
ATOM 638 C CA . GLN A 1 80 ? 0.331 -10.203 -22.828 1 96.69 80 GLN A CA 1
ATOM 639 C C . GLN A 1 80 ? 1.726 -10.711 -22.484 1 96.69 80 GLN A C 1
ATOM 641 O O . GLN A 1 80 ? 2.607 -10.758 -23.344 1 96.69 80 GLN A O 1
ATOM 646 N N . GLN A 1 81 ? 1.949 -10.984 -21.297 1 97.25 81 GLN A N 1
ATOM 647 C CA . GLN A 1 81 ? 3.195 -11.617 -20.875 1 97.25 81 GLN A CA 1
ATOM 648 C C . GLN A 1 81 ? 2.928 -12.797 -19.938 1 97.25 81 GLN A C 1
ATOM 650 O O . GLN A 1 81 ? 1.865 -12.875 -19.328 1 97.25 81 GLN A O 1
ATOM 655 N N . SER A 1 82 ? 3.9 -13.656 -19.875 1 97.75 82 SER A N 1
ATOM 656 C CA . SER A 1 82 ? 3.752 -14.859 -19.062 1 97.75 82 SER A CA 1
ATOM 657 C C . SER A 1 82 ? 3.795 -14.539 -17.562 1 97.75 82 SER A C 1
ATOM 659 O O . SER A 1 82 ? 4.578 -13.688 -17.141 1 97.75 82 SER A O 1
ATOM 661 N N . ALA A 1 83 ? 2.953 -15.164 -16.781 1 98.44 83 ALA A N 1
ATOM 662 C CA . ALA A 1 83 ? 2.926 -15.117 -15.32 1 98.44 83 ALA A CA 1
ATOM 663 C C . ALA A 1 83 ? 2.801 -16.516 -14.727 1 98.44 83 ALA A C 1
ATOM 665 O O . ALA A 1 83 ? 2.469 -17.469 -15.438 1 98.44 83 ALA A O 1
ATOM 666 N N . ARG A 1 84 ? 3.15 -16.625 -13.492 1 98.5 84 ARG A N 1
ATOM 667 C CA . ARG A 1 84 ? 3.037 -17.891 -12.781 1 98.5 84 ARG A CA 1
ATOM 668 C C . ARG A 1 84 ? 1.908 -17.859 -11.758 1 98.5 84 ARG A C 1
ATOM 670 O O . ARG A 1 84 ? 1.825 -16.922 -10.961 1 98.5 84 ARG A O 1
ATOM 677 N N . ARG A 1 85 ? 1.012 -18.812 -11.875 1 98.31 85 ARG A N 1
ATOM 678 C CA . ARG A 1 85 ? -0.048 -18.938 -10.875 1 98.31 85 ARG A CA 1
ATOM 679 C C . ARG A 1 85 ? 0.246 -20.094 -9.914 1 98.31 85 ARG A C 1
ATOM 681 O O . ARG A 1 85 ? 0.678 -21.156 -10.336 1 98.31 85 ARG A O 1
ATOM 688 N N . LEU A 1 86 ? 0.071 -19.859 -8.656 1 98.25 86 LEU A N 1
ATOM 689 C CA . LEU A 1 86 ? 0.212 -20.844 -7.594 1 98.25 86 LEU A CA 1
ATOM 690 C C . LEU A 1 86 ? -1.019 -20.859 -6.691 1 98.25 86 LEU A C 1
ATOM 692 O O . LEU A 1 86 ? -1.489 -19.797 -6.266 1 98.25 86 LEU A O 1
ATOM 696 N N . ASP A 1 87 ? -1.598 -22.031 -6.461 1 97.56 87 ASP A N 1
ATOM 697 C CA . ASP A 1 87 ? -2.621 -22.25 -5.445 1 97.56 87 ASP A CA 1
ATOM 698 C C . ASP A 1 87 ? -2.074 -23.094 -4.293 1 97.56 87 ASP A C 1
ATOM 700 O O . ASP A 1 87 ? -1.495 -24.156 -4.516 1 97.56 87 ASP A O 1
ATOM 704 N N . TYR A 1 88 ? -2.223 -22.562 -3.084 1 98.31 88 TYR A N 1
ATOM 705 C CA . TYR A 1 88 ? -1.682 -23.297 -1.949 1 98.31 88 TYR A CA 1
ATOM 706 C C . TYR A 1 88 ? -2.404 -22.938 -0.661 1 98.31 88 TYR A C 1
ATOM 708 O O . TYR A 1 88 ? -3.232 -22.016 -0.649 1 98.31 88 TYR A O 1
ATOM 716 N N . GLN A 1 89 ? -2.15 -23.656 0.405 1 98.44 89 GLN A N 1
ATOM 717 C CA . GLN A 1 89 ? -2.598 -23.344 1.76 1 98.44 89 GLN A CA 1
ATOM 718 C C . GLN A 1 89 ? -1.438 -23.422 2.75 1 98.44 89 GLN A C 1
ATOM 720 O O . GLN A 1 89 ? -0.408 -24.031 2.467 1 98.44 89 GLN A O 1
ATOM 725 N N . TRP A 1 90 ? -1.556 -22.719 3.803 1 98.31 90 TRP A N 1
ATOM 726 C CA . TRP A 1 90 ? -0.56 -22.688 4.867 1 98.31 90 TRP A CA 1
ATOM 727 C C . TRP A 1 90 ? -1.202 -22.344 6.207 1 98.31 90 TRP A C 1
ATOM 729 O O . TRP A 1 90 ? -2.395 -22.031 6.27 1 98.31 90 TRP A O 1
ATOM 739 N N . LYS A 1 91 ? -0.468 -22.547 7.297 1 98 91 LYS A N 1
ATOM 740 C CA . LYS A 1 91 ? -0.951 -22.281 8.648 1 98 91 LYS A CA 1
ATOM 741 C C . LYS A 1 91 ? -0.437 -20.938 9.164 1 98 91 LYS A C 1
ATOM 743 O O . LYS A 1 91 ? 0.746 -20.797 9.484 1 98 91 LYS A O 1
ATOM 748 N N . SER A 1 92 ? -1.414 -19.984 9.164 1 96.12 92 SER A N 1
ATOM 749 C CA . SER A 1 92 ? -1.074 -18.688 9.75 1 96.12 92 SER A CA 1
ATOM 750 C C . SER A 1 92 ? -1.34 -18.672 11.25 1 96.12 92 SER A C 1
ATOM 752 O O . SER A 1 92 ? -2.01 -19.562 11.773 1 96.12 92 SER A O 1
ATOM 754 N N . PRO A 1 93 ? -0.809 -17.672 12 1 94.44 93 PRO A N 1
ATOM 755 C CA . PRO A 1 93 ? -1.188 -17.516 13.406 1 94.44 93 PRO A CA 1
ATOM 756 C C . PRO A 1 93 ? -2.695 -17.375 13.602 1 94.44 93 PRO A C 1
ATOM 758 O O . PRO A 1 93 ? -3.221 -17.734 14.664 1 94.44 93 PRO A O 1
ATOM 761 N N . GLU A 1 94 ? -3.396 -16.938 12.594 1 92.81 94 GLU A N 1
ATOM 762 C CA . GLU A 1 94 ? -4.836 -16.719 12.68 1 92.81 94 GLU A CA 1
ATOM 763 C C . GLU A 1 94 ? -5.617 -17.938 12.203 1 92.81 94 GLU A C 1
ATOM 765 O O . GLU A 1 94 ? -6.848 -17.953 12.258 1 92.81 94 GLU A O 1
ATOM 770 N N . GLY A 1 95 ? -4.938 -18.906 11.797 1 95.44 95 GLY A N 1
ATOM 771 C CA . GLY A 1 95 ? -5.578 -20.125 11.297 1 95.44 95 GLY A CA 1
ATOM 772 C C . GLY A 1 95 ? -5.145 -20.484 9.891 1 95.44 95 GLY A C 1
ATOM 773 O O . GLY A 1 95 ? -4.129 -19.984 9.398 1 95.44 95 GLY A O 1
ATOM 774 N N . ASP A 1 96 ? -5.926 -21.391 9.242 1 96.69 96 ASP A N 1
ATOM 775 C CA . ASP A 1 96 ? -5.629 -21.828 7.875 1 96.69 96 ASP A CA 1
ATOM 776 C C . ASP A 1 96 ? -5.84 -20.688 6.883 1 96.69 96 ASP A C 1
ATOM 778 O O . ASP A 1 96 ? -6.828 -19.953 6.973 1 96.69 96 ASP A O 1
ATOM 782 N N . MET A 1 97 ? -4.91 -20.578 6.012 1 98.06 97 MET A N 1
ATOM 783 C CA . MET A 1 97 ? -5.031 -19.609 4.934 1 98.06 97 MET A CA 1
ATOM 784 C C . MET A 1 97 ? -4.949 -20.281 3.57 1 98.06 97 MET A C 1
ATOM 786 O O . MET A 1 97 ? -4.07 -21.109 3.34 1 98.06 97 MET A O 1
ATOM 790 N N . TYR A 1 98 ? -5.898 -19.984 2.74 1 98.19 98 TYR A N 1
ATOM 791 C CA . TYR A 1 98 ? -5.926 -20.438 1.354 1 98.19 98 TYR A CA 1
ATOM 792 C C . TYR A 1 98 ? -5.613 -19.281 0.401 1 98.19 98 TYR A C 1
ATOM 794 O O . TYR A 1 98 ? -6.242 -18.234 0.467 1 98.19 98 TYR A O 1
ATOM 802 N N . GLN A 1 99 ? -4.629 -19.562 -0.506 1 97.88 99 GLN A N 1
ATOM 803 C CA . GLN A 1 99 ? -4.191 -18.422 -1.307 1 97.88 99 GLN A CA 1
ATOM 804 C C . GLN A 1 99 ? -3.986 -18.828 -2.766 1 97.88 99 GLN A C 1
ATOM 806 O O . GLN A 1 99 ? -3.561 -19.953 -3.055 1 97.88 99 GLN A O 1
ATOM 811 N N . THR A 1 100 ? -4.441 -18 -3.668 1 98.06 100 THR A N 1
ATOM 812 C CA . THR A 1 100 ? -4.062 -18 -5.078 1 98.06 100 THR A CA 1
ATOM 813 C C . THR A 1 100 ? -3.148 -16.828 -5.391 1 98.06 100 THR A C 1
ATOM 815 O O . THR A 1 100 ? -3.549 -15.664 -5.246 1 98.06 100 THR A O 1
ATOM 818 N N . VAL A 1 101 ? -1.906 -17.094 -5.812 1 98.44 101 VAL A N 1
ATOM 819 C CA . VAL A 1 101 ? -0.917 -16.047 -6.051 1 98.44 101 VAL A CA 1
ATOM 820 C C . VAL A 1 101 ? -0.508 -16.062 -7.523 1 98.44 101 VAL A C 1
ATOM 822 O O . VAL A 1 101 ? -0.279 -17.125 -8.109 1 98.44 101 VAL A O 1
ATOM 825 N N . VAL A 1 102 ? -0.531 -14.914 -8.141 1 98.81 102 VAL A N 1
ATOM 826 C CA . VAL A 1 102 ? 0.002 -14.727 -9.492 1 98.81 102 VAL A CA 1
ATOM 827 C C . VAL A 1 102 ? 1.253 -13.859 -9.438 1 98.81 102 VAL A C 1
ATOM 829 O O . VAL A 1 102 ? 1.224 -12.75 -8.891 1 98.81 102 VAL A O 1
ATOM 832 N N . LEU A 1 103 ? 2.367 -14.414 -9.922 1 98.81 103 LEU A N 1
ATOM 833 C CA . LEU A 1 103 ? 3.668 -13.75 -9.953 1 98.81 103 LEU A CA 1
ATOM 834 C C . LEU A 1 103 ? 4.043 -13.352 -11.375 1 98.81 103 LEU A C 1
ATOM 836 O O . LEU A 1 103 ? 3.961 -14.172 -12.297 1 98.81 103 LEU A O 1
ATOM 840 N N . GLN A 1 104 ? 4.402 -12.102 -11.555 1 98.69 104 GLN A N 1
ATOM 841 C CA . GLN A 1 104 ? 4.871 -11.703 -12.875 1 98.69 104 GLN A CA 1
ATOM 842 C C . GLN A 1 104 ? 6.039 -10.727 -12.766 1 98.69 104 GLN A C 1
ATOM 844 O O . GLN A 1 104 ? 5.945 -9.703 -12.086 1 98.69 104 GLN A O 1
ATOM 849 N N . ILE A 1 105 ? 7.109 -11.094 -13.445 1 97.69 105 ILE A N 1
ATOM 850 C CA . ILE A 1 105 ? 8.258 -10.195 -13.516 1 97.69 105 ILE A CA 1
ATOM 851 C C . ILE A 1 105 ? 8.109 -9.266 -14.719 1 97.69 105 ILE A C 1
ATOM 853 O O . ILE A 1 105 ? 7.941 -9.719 -15.852 1 97.69 105 ILE A O 1
ATOM 857 N N . ARG A 1 106 ? 8.031 -8.008 -14.461 1 95 106 ARG A N 1
ATOM 858 C CA . ARG A 1 106 ? 8.047 -6.965 -15.492 1 95 106 ARG A CA 1
ATOM 859 C C . ARG A 1 106 ? 9.18 -5.977 -15.25 1 95 106 ARG A C 1
ATOM 861 O O . ARG A 1 106 ? 9.172 -5.238 -14.266 1 95 106 ARG A O 1
ATOM 868 N N . GLY A 1 107 ? 10.109 -5.957 -16.203 1 90.62 107 GLY A N 1
ATOM 869 C CA . GLY A 1 107 ? 11.297 -5.148 -15.984 1 90.62 107 GLY A CA 1
ATOM 870 C C . GLY A 1 107 ? 12.117 -5.605 -14.789 1 90.62 107 GLY A C 1
ATOM 871 O O . GLY A 1 107 ? 12.516 -6.77 -14.719 1 90.62 107 GLY A O 1
ATOM 872 N N . THR A 1 108 ? 12.227 -4.672 -13.828 1 92.06 108 THR A N 1
ATOM 873 C CA . THR A 1 108 ? 13.094 -4.961 -12.688 1 92.06 108 THR A CA 1
ATOM 874 C C . THR A 1 108 ? 12.266 -5.27 -11.445 1 92.06 108 THR A C 1
ATOM 876 O O . THR A 1 108 ? 12.781 -5.254 -10.328 1 92.06 108 THR A O 1
ATOM 879 N N . GLN A 1 109 ? 10.977 -5.523 -11.633 1 95.38 109 GLN A N 1
ATOM 880 C CA . GLN A 1 109 ? 10.109 -5.766 -10.484 1 95.38 109 GLN A CA 1
ATOM 881 C C . GLN A 1 109 ? 9.352 -7.078 -10.633 1 95.38 109 GLN A C 1
ATOM 883 O O . GLN A 1 109 ? 8.922 -7.434 -11.734 1 95.38 109 GLN A O 1
ATOM 888 N N . LEU A 1 110 ? 9.289 -7.777 -9.539 1 97.94 110 LEU A N 1
ATOM 889 C CA . LEU A 1 110 ? 8.312 -8.859 -9.422 1 97.94 110 LEU A CA 1
ATOM 890 C C . LEU A 1 110 ? 6.996 -8.336 -8.859 1 97.94 110 LEU A C 1
ATOM 892 O O . LEU A 1 110 ? 6.941 -7.875 -7.719 1 97.94 110 LEU A O 1
ATOM 896 N N . LEU A 1 111 ? 5.945 -8.352 -9.711 1 98.56 111 LEU A N 1
ATOM 897 C CA . LEU A 1 111 ? 4.594 -8.055 -9.242 1 98.56 111 LEU A CA 1
ATOM 898 C C . LEU A 1 111 ? 3.93 -9.305 -8.68 1 98.56 111 LEU A C 1
ATOM 900 O O . LEU A 1 111 ? 3.988 -10.375 -9.289 1 98.56 111 LEU A O 1
ATOM 904 N N . THR A 1 112 ? 3.383 -9.172 -7.484 1 98.81 112 THR A N 1
ATOM 905 C CA . THR A 1 112 ? 2.691 -10.281 -6.832 1 98.81 112 THR A CA 1
ATOM 906 C C . THR A 1 112 ? 1.233 -9.922 -6.559 1 98.81 112 THR A C 1
ATOM 908 O O . THR A 1 112 ? 0.95 -8.984 -5.812 1 98.81 112 THR A O 1
ATOM 911 N N . PHE A 1 113 ? 0.312 -10.609 -7.176 1 98.88 113 PHE A N 1
ATOM 912 C CA . PHE A 1 113 ? -1.115 -10.547 -6.887 1 98.88 113 PHE A CA 1
ATOM 913 C C . PHE A 1 113 ? -1.531 -11.695 -5.969 1 98.88 113 PHE A C 1
ATOM 915 O O . PHE A 1 113 ? -1.521 -12.859 -6.371 1 98.88 113 PHE A O 1
ATOM 922 N N . ASN A 1 114 ? -1.885 -11.367 -4.801 1 98.69 114 ASN A N 1
ATOM 923 C CA . ASN A 1 114 ? -2.152 -12.398 -3.803 1 98.69 114 ASN A CA 1
ATOM 924 C C . ASN A 1 114 ? -3.605 -12.367 -3.342 1 98.69 114 ASN A C 1
ATOM 926 O O . ASN A 1 114 ? -4.004 -11.477 -2.586 1 98.69 114 ASN A O 1
ATOM 930 N N . LEU A 1 115 ? -4.367 -13.336 -3.744 1 98.44 115 LEU A N 1
ATOM 931 C CA . LEU A 1 115 ? -5.711 -13.57 -3.225 1 98.44 115 LEU A CA 1
ATOM 932 C C . LEU A 1 115 ? -5.664 -14.477 -1.995 1 98.44 115 LEU A C 1
ATOM 934 O O . LEU A 1 115 ? -5.039 -15.539 -2.021 1 98.44 115 LEU A O 1
ATOM 938 N N . THR A 1 116 ? -6.297 -14.039 -0.896 1 97.81 116 THR A N 1
ATOM 939 C CA . THR A 1 116 ? -6.25 -14.781 0.357 1 97.81 116 THR A CA 1
ATOM 940 C C . THR A 1 116 ? -7.656 -15.016 0.901 1 97.81 116 THR A C 1
ATOM 942 O O . THR A 1 116 ? -8.5 -14.117 0.862 1 97.81 116 THR A O 1
ATOM 945 N N . SER A 1 117 ? -7.891 -16.172 1.449 1 97.62 117 SER A N 1
ATOM 946 C CA . SER A 1 117 ? -9.141 -16.547 2.098 1 97.62 117 SER A CA 1
ATOM 947 C C . SER A 1 117 ? -8.898 -17.406 3.33 1 97.62 117 SER A C 1
ATOM 949 O O . SER A 1 117 ? -8.031 -18.281 3.316 1 97.62 117 SER A O 1
ATOM 951 N N . PRO A 1 118 ? -9.656 -17.172 4.371 1 97 118 PRO A N 1
ATOM 952 C CA . PRO A 1 118 ? -9.547 -18.047 5.543 1 97 118 PRO A CA 1
ATOM 953 C C . PRO A 1 118 ? -10.25 -19.391 5.336 1 97 118 PRO A C 1
ATOM 955 O O . PRO A 1 118 ? -10.164 -20.281 6.191 1 97 118 PRO A O 1
ATOM 958 N N . ALA A 1 119 ? -10.977 -19.578 4.27 1 95.81 119 ALA A N 1
ATOM 959 C CA . ALA A 1 119 ? -11.641 -20.828 3.883 1 95.81 119 ALA A CA 1
ATOM 960 C C . ALA A 1 119 ? -11.328 -21.188 2.432 1 95.81 119 ALA A C 1
ATOM 962 O O . ALA A 1 119 ? -10.945 -20.312 1.641 1 95.81 119 ALA A O 1
ATOM 963 N N . PRO A 1 120 ? -11.453 -22.469 2.1 1 95.56 120 PRO A N 1
ATOM 964 C CA . PRO A 1 120 ? -11.242 -22.828 0.695 1 95.56 120 PRO A CA 1
ATOM 965 C C . PRO A 1 120 ? -12.109 -22.016 -0.262 1 95.56 120 PRO A C 1
ATOM 967 O O . PRO A 1 120 ? -13.273 -21.734 0.044 1 95.56 120 PRO A O 1
ATOM 970 N N . PHE A 1 121 ? -11.547 -21.641 -1.373 1 93.19 121 PHE A N 1
ATOM 971 C CA . PHE A 1 121 ? -12.328 -20.938 -2.385 1 93.19 121 PHE A CA 1
ATOM 972 C C . PHE A 1 121 ? -13.352 -21.875 -3.018 1 93.19 121 PHE A C 1
ATOM 974 O O . PHE A 1 121 ? -13.031 -23 -3.385 1 93.19 121 PHE A O 1
ATOM 981 N N . GLU A 1 122 ? -14.539 -21.359 -3.053 1 88.5 122 GLU A N 1
ATOM 982 C CA . GLU A 1 122 ? -15.461 -22.062 -3.947 1 88.5 122 GLU A CA 1
ATOM 983 C C . GLU A 1 122 ? -15.062 -21.859 -5.406 1 88.5 122 GLU A C 1
ATOM 985 O O . GLU A 1 122 ? -14.492 -20.828 -5.77 1 88.5 122 GLU A O 1
ATOM 990 N N . ALA A 1 123 ? -15.32 -22.859 -6.258 1 84.31 123 ALA A N 1
ATOM 991 C CA . ALA A 1 123 ? -14.844 -22.828 -7.641 1 84.31 123 ALA A CA 1
ATOM 992 C C . ALA A 1 123 ? -15.281 -21.531 -8.336 1 84.31 123 ALA A C 1
ATOM 994 O O . ALA A 1 123 ? -14.445 -20.812 -8.875 1 84.31 123 ALA A O 1
ATOM 995 N N . GLY A 1 124 ? -16.5 -21.266 -8.297 1 89.75 124 GLY A N 1
ATOM 996 C CA . GLY A 1 124 ? -16.984 -20.062 -8.945 1 89.75 124 GLY A CA 1
ATOM 997 C C . GLY A 1 124 ? -16.406 -18.781 -8.344 1 89.75 124 GLY A C 1
ATOM 998 O O . GLY A 1 124 ? -16.125 -17.828 -9.07 1 89.75 124 GLY A O 1
ATOM 999 N N . GLN A 1 125 ? -16.141 -18.812 -7.125 1 91.12 125 GLN A N 1
ATOM 1000 C CA . GLN A 1 125 ? -15.602 -17.641 -6.43 1 91.12 125 GLN A CA 1
ATOM 1001 C C . GLN A 1 125 ? -14.156 -17.391 -6.844 1 91.12 125 GLN A C 1
ATO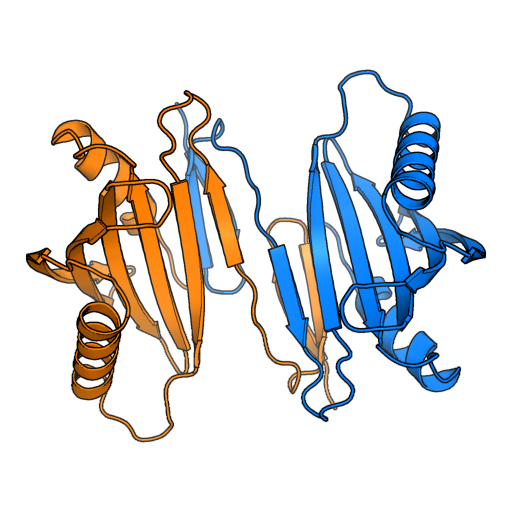M 1003 O O . GLN A 1 125 ? -13.781 -16.25 -7.125 1 91.12 125 GLN A O 1
ATOM 1008 N N . ARG A 1 126 ? -13.328 -18.422 -6.934 1 93 126 ARG A N 1
ATOM 1009 C CA . ARG A 1 126 ? -11.93 -18.266 -7.332 1 93 126 ARG A CA 1
ATOM 1010 C C . ARG A 1 126 ? -11.82 -17.703 -8.75 1 93 126 ARG A C 1
ATOM 1012 O O . ARG A 1 126 ? -11 -16.828 -9.008 1 93 126 ARG A O 1
ATOM 1019 N N . ASP A 1 127 ? -12.688 -18.25 -9.586 1 94.25 127 ASP A N 1
ATOM 1020 C CA . ASP A 1 127 ? -12.664 -17.781 -10.969 1 94.25 127 ASP A CA 1
ATOM 1021 C C . ASP A 1 127 ? -13 -16.297 -11.047 1 94.25 127 ASP A C 1
ATOM 1023 O O . ASP A 1 127 ? -12.375 -15.547 -11.805 1 94.25 127 ASP A O 1
ATOM 1027 N N . ALA A 1 128 ? -13.992 -15.938 -10.305 1 94.06 128 ALA A N 1
ATOM 1028 C CA . ALA A 1 128 ? -14.398 -14.531 -10.289 1 94.06 128 ALA A CA 1
ATOM 1029 C C . ALA A 1 128 ? -13.273 -13.648 -9.75 1 94.06 128 ALA A C 1
ATOM 1031 O O . ALA A 1 128 ? -13.031 -12.555 -10.273 1 94.06 128 ALA A O 1
ATOM 1032 N N . LEU A 1 129 ? -12.609 -14.117 -8.75 1 96.38 129 LEU A N 1
ATOM 1033 C CA . LEU A 1 129 ? -11.508 -13.367 -8.148 1 96.38 129 LEU A CA 1
ATOM 1034 C C . LEU A 1 129 ? -10.312 -13.297 -9.086 1 96.38 129 LEU A C 1
ATOM 1036 O O . LEU A 1 129 ? -9.672 -12.258 -9.211 1 96.38 129 LEU A O 1
ATOM 1040 N N . LEU A 1 130 ? -10.07 -14.414 -9.797 1 96.5 130 LEU A N 1
ATOM 1041 C CA . LEU A 1 130 ? -8.977 -14.453 -10.766 1 96.5 130 LEU A CA 1
ATOM 1042 C C . LEU A 1 130 ? -9.242 -13.5 -11.93 1 96.5 130 LEU A C 1
ATOM 1044 O O . LEU A 1 130 ? -8.312 -12.945 -12.508 1 96.5 130 LEU A O 1
ATOM 1048 N N . ALA A 1 131 ? -10.492 -13.344 -12.227 1 96.75 131 ALA A N 1
ATOM 1049 C CA . ALA A 1 131 ? -10.867 -12.43 -13.297 1 96.75 131 ALA A CA 1
ATOM 1050 C C . ALA A 1 131 ? -10.422 -11 -12.977 1 96.75 131 ALA A C 1
ATOM 1052 O O . ALA A 1 131 ? -10.07 -10.234 -13.883 1 96.75 131 ALA A O 1
ATOM 1053 N N . ILE A 1 132 ? -10.391 -10.641 -11.68 1 97.75 132 ILE A N 1
ATOM 1054 C CA . ILE A 1 132 ? -9.898 -9.328 -11.273 1 97.75 132 ILE A CA 1
ATOM 1055 C C . ILE A 1 132 ? -8.414 -9.211 -11.602 1 97.75 132 ILE A C 1
ATOM 1057 O O . ILE A 1 132 ? -7.992 -8.234 -12.227 1 97.75 132 ILE A O 1
ATOM 1061 N N . ILE A 1 133 ? -7.652 -10.227 -11.25 1 98.56 133 ILE A N 1
ATOM 1062 C CA . ILE A 1 133 ? -6.223 -10.219 -11.539 1 98.56 133 ILE A CA 1
ATOM 1063 C C . ILE A 1 133 ? -6.004 -10.18 -13.055 1 98.56 133 ILE A C 1
ATOM 1065 O O . ILE A 1 133 ? -5.168 -9.414 -13.547 1 98.56 133 ILE A O 1
ATOM 1069 N N . ASN A 1 134 ? -6.84 -10.922 -13.758 1 98.25 134 ASN A N 1
ATOM 1070 C CA . ASN A 1 134 ? -6.691 -11.031 -15.203 1 98.25 134 ASN A CA 1
ATOM 1071 C C . ASN A 1 134 ? -7.055 -9.719 -15.898 1 98.25 134 ASN A C 1
ATOM 1073 O O . ASN A 1 134 ? -6.738 -9.531 -17.078 1 98.25 134 ASN A O 1
ATOM 1077 N N . SER A 1 135 ? -7.703 -8.875 -15.203 1 98.44 135 SER A N 1
ATOM 1078 C CA . SER A 1 135 ? -8.047 -7.578 -15.773 1 98.44 135 SER A CA 1
ATOM 1079 C C . SER A 1 135 ? -6.836 -6.648 -15.797 1 98.44 135 SER A C 1
ATOM 1081 O O . SER A 1 135 ? -6.887 -5.57 -16.391 1 98.44 135 SER A O 1
ATOM 1083 N N . PHE A 1 136 ? -5.762 -7.059 -15.172 1 98.75 136 PHE A N 1
ATOM 1084 C CA . PHE A 1 136 ? -4.566 -6.223 -15.078 1 98.75 136 PHE A CA 1
ATOM 1085 C C . PHE A 1 136 ? -4.055 -5.855 -16.469 1 98.75 136 PHE A C 1
ATOM 1087 O O . PHE A 1 136 ? -3.908 -6.727 -17.328 1 98.75 136 PHE A O 1
ATOM 1094 N N . GLN A 1 137 ? -3.939 -4.535 -16.688 1 98.5 137 GLN A N 1
ATOM 1095 C CA . GLN A 1 137 ? -3.279 -3.986 -17.859 1 98.5 137 GLN A CA 1
ATOM 1096 C C . GLN A 1 137 ? -2.029 -3.199 -17.484 1 98.5 137 GLN A C 1
ATOM 1098 O O . GLN A 1 137 ? -2.123 -2.146 -16.844 1 98.5 137 GLN A O 1
ATOM 1103 N N . ALA A 1 138 ? -0.889 -3.744 -17.859 1 97.69 138 ALA A N 1
ATOM 1104 C CA . ALA A 1 138 ? 0.384 -3.127 -17.5 1 97.69 138 ALA A CA 1
ATOM 1105 C C . ALA A 1 138 ? 0.533 -1.752 -18.141 1 97.69 138 ALA A C 1
ATOM 1107 O O . ALA A 1 138 ? 0.005 -1.511 -19.234 1 97.69 138 ALA A O 1
ATOM 1108 N N . ALA A 1 139 ? 1.268 -0.841 -17.438 1 92.38 139 ALA A N 1
ATOM 1109 C CA . ALA A 1 139 ? 1.559 0.484 -17.984 1 92.38 139 ALA A CA 1
ATOM 1110 C C . ALA A 1 139 ? 2.518 0.396 -19.156 1 92.38 139 ALA A C 1
ATOM 1112 O O . ALA A 1 139 ? 3.312 -0.542 -19.25 1 92.38 139 ALA A O 1
ATOM 1113 N N . MET B 1 1 ? -22.172 -6.562 -10.266 1 62.25 1 MET B N 1
ATOM 1114 C CA . MET B 1 1 ? -21.672 -5.254 -9.883 1 62.25 1 MET B CA 1
ATOM 1115 C C . MET B 1 1 ? -20.562 -4.793 -10.836 1 62.25 1 MET B C 1
ATOM 1117 O O . MET B 1 1 ? -19.844 -5.617 -11.391 1 62.25 1 MET B O 1
ATOM 1121 N N . GLU B 1 2 ? -20.688 -3.576 -11.359 1 82.88 2 GLU B N 1
ATOM 1122 C CA . GLU B 1 2 ? -19.781 -3.059 -12.391 1 82.88 2 GLU B CA 1
ATOM 1123 C C . GLU B 1 2 ? -18.391 -2.791 -11.828 1 82.88 2 GLU B C 1
ATOM 1125 O O . GLU B 1 2 ? -18.25 -2.309 -10.703 1 82.88 2 GLU B O 1
ATOM 1130 N N . ASN B 1 3 ? -17.328 -3.367 -12.398 1 91.5 3 ASN B N 1
ATOM 1131 C CA . ASN B 1 3 ? -15.938 -3.125 -12.031 1 91.5 3 ASN B CA 1
ATOM 1132 C C . ASN B 1 3 ? -15.5 -1.709 -12.391 1 91.5 3 ASN B C 1
ATOM 1134 O O . ASN B 1 3 ? -16.016 -1.12 -13.344 1 91.5 3 ASN B O 1
ATOM 1138 N N . THR B 1 4 ? -14.805 -1.169 -11.492 1 94 4 THR B N 1
ATOM 1139 C CA . THR B 1 4 ? -14.211 0.139 -11.742 1 94 4 THR B CA 1
ATOM 1140 C C . THR B 1 4 ? -12.711 0.009 -11.992 1 94 4 THR B C 1
ATOM 1142 O O . THR B 1 4 ? -12.031 -0.776 -11.328 1 94 4 THR B O 1
ATOM 1145 N N . VAL B 1 5 ? -12.25 0.887 -12.93 1 96.81 5 VAL B N 1
ATOM 1146 C CA . VAL B 1 5 ? -10.82 0.865 -13.242 1 96.81 5 VAL B CA 1
ATOM 1147 C C . VAL B 1 5 ? -10.039 1.56 -12.133 1 96.81 5 VAL B C 1
ATOM 1149 O O . VAL B 1 5 ? -10.344 2.701 -11.773 1 96.81 5 VAL B O 1
ATOM 1152 N N . TYR B 1 6 ? -9.117 0.842 -11.516 1 97.94 6 TYR B N 1
ATOM 1153 C CA . TYR B 1 6 ? -8.211 1.343 -10.484 1 97.94 6 TYR B CA 1
ATOM 1154 C C . TYR B 1 6 ? -6.809 1.553 -11.039 1 97.94 6 TYR B C 1
ATOM 1156 O O . TYR B 1 6 ? -6.207 0.626 -11.586 1 97.94 6 TYR B O 1
ATOM 1164 N N . GLN B 1 7 ? -6.289 2.834 -10.867 1 98.06 7 GLN B N 1
ATOM 1165 C CA . GLN B 1 7 ? -5.004 3.203 -11.445 1 98.06 7 GLN B CA 1
ATOM 1166 C C . GLN B 1 7 ? -3.865 2.98 -10.453 1 98.06 7 GLN B C 1
ATOM 1168 O O . GLN B 1 7 ? -3.91 3.484 -9.328 1 98.06 7 GLN B O 1
ATOM 1173 N N . MET B 1 8 ? -2.908 2.117 -10.781 1 98.19 8 MET B N 1
ATOM 1174 C CA . MET B 1 8 ? -1.637 1.933 -10.094 1 98.19 8 MET B CA 1
ATOM 1175 C C . MET B 1 8 ? -0.473 2.41 -10.953 1 98.19 8 MET B C 1
ATOM 1177 O O . MET B 1 8 ? -0.646 2.674 -12.141 1 98.19 8 MET B O 1
ATOM 1181 N N . ASN B 1 9 ? 0.66 2.592 -10.32 1 97.31 9 ASN B N 1
ATOM 1182 C CA . ASN B 1 9 ? 1.836 2.982 -11.094 1 97.31 9 ASN B CA 1
ATOM 1183 C C . ASN B 1 9 ? 2.205 1.922 -12.125 1 97.31 9 ASN B C 1
ATOM 1185 O O . ASN B 1 9 ? 2.684 2.25 -13.211 1 97.31 9 ASN B O 1
ATOM 1189 N N . GLU B 1 10 ? 1.896 0.633 -11.836 1 97.56 10 GLU B N 1
ATOM 1190 C CA . GLU B 1 10 ? 2.281 -0.501 -12.664 1 97.56 10 GLU B CA 1
ATOM 1191 C C . GLU B 1 10 ? 1.246 -0.76 -13.758 1 97.56 10 GLU B C 1
ATOM 1193 O O . GLU B 1 10 ? 1.489 -1.544 -14.68 1 97.56 10 GLU B O 1
ATOM 1198 N N . GLY B 1 11 ? 0.076 -0.146 -13.68 1 98 11 GLY B N 1
ATOM 1199 C CA . GLY B 1 11 ? -1.013 -0.403 -14.609 1 98 11 GLY B CA 1
ATOM 1200 C C . GLY B 1 11 ? -2.385 -0.226 -13.984 1 98 11 GLY B C 1
ATOM 1201 O O . GLY B 1 11 ? -2.559 0.595 -13.078 1 98 11 GLY B O 1
ATOM 1202 N N . THR B 1 12 ? -3.346 -0.876 -14.57 1 98.62 12 THR B N 1
ATOM 1203 C CA . THR B 1 12 ? -4.715 -0.734 -14.086 1 98.62 12 THR B CA 1
ATOM 1204 C C . THR B 1 12 ? -5.301 -2.096 -13.727 1 98.62 12 THR B C 1
ATOM 1206 O O . THR B 1 12 ? -4.863 -3.125 -14.242 1 98.62 12 THR B O 1
ATOM 1209 N N . LEU B 1 13 ? -6.16 -2.084 -12.773 1 98.25 13 LEU B N 1
ATOM 1210 C CA . LEU B 1 13 ? -7 -3.219 -12.406 1 98.25 13 LEU B CA 1
ATOM 1211 C C . LEU B 1 13 ? -8.477 -2.838 -12.453 1 98.25 13 LEU B C 1
ATOM 1213 O O . LEU B 1 13 ? -8.844 -1.717 -12.094 1 98.25 13 LEU B O 1
ATOM 1217 N N . ALA B 1 14 ? -9.289 -3.75 -12.922 1 98.19 14 ALA B N 1
ATOM 1218 C CA . ALA B 1 14 ? -10.734 -3.568 -12.789 1 98.19 14 ALA B CA 1
ATOM 1219 C C . ALA B 1 14 ? -11.25 -4.199 -11.5 1 98.19 14 ALA B C 1
ATOM 1221 O O . ALA B 1 14 ? -11.391 -5.422 -11.414 1 98.19 14 ALA B O 1
ATOM 1222 N N . ILE B 1 15 ? -11.523 -3.385 -10.539 1 97.25 15 ILE B N 1
ATOM 1223 C CA . ILE B 1 15 ? -11.906 -3.848 -9.211 1 97.25 15 ILE B CA 1
ATOM 1224 C C . ILE B 1 15 ? -13.398 -3.607 -8.992 1 97.25 15 ILE B C 1
ATOM 1226 O O . ILE B 1 15 ? -13.922 -2.537 -9.32 1 97.25 15 ILE B O 1
ATOM 1230 N N . PRO B 1 16 ? -14.07 -4.633 -8.438 1 95.38 16 PRO B N 1
ATOM 1231 C CA . PRO B 1 16 ? -15.477 -4.359 -8.117 1 95.38 16 PRO B CA 1
ATOM 1232 C C . PRO B 1 16 ? -15.648 -3.107 -7.258 1 95.38 16 PRO B C 1
ATOM 1234 O O . PRO B 1 16 ? -14.883 -2.893 -6.312 1 95.38 16 PRO B O 1
ATOM 1237 N N . GLY B 1 17 ? -16.641 -2.279 -7.551 1 92.56 17 GLY B N 1
ATOM 1238 C CA . GLY B 1 17 ? -16.828 -0.973 -6.941 1 92.56 17 GLY B CA 1
ATOM 1239 C C . GLY B 1 17 ? -17.062 -1.042 -5.445 1 92.56 17 GLY B C 1
ATOM 1240 O O . GLY B 1 17 ? -16.812 -0.074 -4.723 1 92.56 17 GLY B O 1
ATOM 1241 N N . ASN B 1 18 ? -17.562 -2.15 -4.973 1 93 18 ASN B N 1
ATOM 1242 C CA . ASN B 1 18 ? -17.922 -2.25 -3.562 1 93 18 ASN B CA 1
ATOM 1243 C C . ASN B 1 18 ? -16.766 -2.762 -2.723 1 93 18 ASN B C 1
ATOM 1245 O O . ASN B 1 18 ? -16.875 -2.871 -1.5 1 93 18 ASN B O 1
ATOM 1249 N N . TRP B 1 19 ? -15.562 -3.15 -3.32 1 95.44 19 TRP B N 1
ATOM 1250 C CA . TRP B 1 19 ? -14.398 -3.559 -2.537 1 95.44 19 TRP B CA 1
ATOM 1251 C C . TRP B 1 19 ? -13.805 -2.373 -1.786 1 95.44 19 TRP B C 1
ATOM 1253 O O . TRP B 1 19 ? -13.758 -1.259 -2.311 1 95.44 19 TRP B O 1
ATOM 1263 N N . ARG B 1 20 ? -13.367 -2.631 -0.6 1 94.94 20 ARG B N 1
ATOM 1264 C CA . ARG B 1 20 ? -12.734 -1.575 0.183 1 94.94 20 ARG B CA 1
ATOM 1265 C C . ARG B 1 20 ? -11.266 -1.425 -0.192 1 94.94 20 ARG B C 1
ATOM 1267 O O . ARG B 1 20 ? -10.523 -2.41 -0.239 1 94.94 20 ARG B O 1
ATOM 1274 N N . ASP B 1 21 ? -10.938 -0.219 -0.528 1 96.44 21 ASP B N 1
ATOM 1275 C CA . ASP B 1 21 ? -9.547 0.096 -0.842 1 96.44 21 ASP B CA 1
ATOM 1276 C C . ASP B 1 21 ? -8.766 0.471 0.419 1 96.44 21 ASP B C 1
ATOM 1278 O O . ASP B 1 21 ? -8.969 1.553 0.977 1 96.44 21 ASP B O 1
ATOM 1282 N N . GLU B 1 22 ? -7.828 -0.438 0.833 1 96.56 22 GLU B N 1
ATOM 1283 C CA . GLU B 1 22 ? -7 -0.203 2.014 1 96.56 22 GLU B CA 1
ATOM 1284 C C . GLU B 1 22 ? -5.523 -0.091 1.639 1 96.56 22 GLU B C 1
ATOM 1286 O O . GLU B 1 22 ? -4.648 -0.43 2.438 1 96.56 22 GLU B O 1
ATOM 1291 N N . SER B 1 23 ? -5.281 0.42 0.438 1 97.88 23 SER B N 1
ATOM 1292 C CA . SER B 1 23 ? -3.941 0.532 -0.128 1 97.88 23 SER B CA 1
ATOM 1293 C C . SER B 1 23 ? -3.096 1.535 0.65 1 97.88 23 SER B C 1
ATOM 1295 O O . SER B 1 23 ? -3.627 2.477 1.241 1 97.88 23 SER B O 1
ATOM 1297 N N . MET B 1 24 ? -1.803 1.232 0.668 1 97.88 24 MET B N 1
ATOM 1298 C CA . MET B 1 24 ? -0.806 2.127 1.247 1 97.88 24 MET B CA 1
ATOM 1299 C C . MET B 1 24 ? 0.384 2.297 0.308 1 97.88 24 MET B C 1
ATOM 1301 O O . MET B 1 24 ? 0.978 1.312 -0.132 1 97.88 24 MET B O 1
ATOM 1305 N N . HIS B 1 25 ? 0.627 3.564 -0.054 1 98.62 25 HIS B N 1
ATOM 1306 C CA . HIS B 1 25 ? 1.878 3.848 -0.748 1 98.62 25 HIS B CA 1
ATOM 1307 C C . HIS B 1 25 ? 3.004 4.133 0.24 1 98.62 25 HIS B C 1
ATOM 1309 O O . HIS B 1 25 ? 2.85 4.957 1.144 1 98.62 25 HIS B O 1
ATOM 1315 N N . VAL B 1 26 ? 4.07 3.393 0.102 1 98.25 26 VAL B N 1
ATOM 1316 C CA . VAL B 1 26 ? 5.199 3.5 1.021 1 98.25 26 VAL B CA 1
ATOM 1317 C C . VAL B 1 26 ? 6.484 3.762 0.235 1 98.25 26 VAL B C 1
ATOM 1319 O O . VAL B 1 26 ? 6.883 2.945 -0.598 1 98.25 26 VAL B O 1
ATOM 1322 N N . PHE B 1 27 ? 7.105 4.883 0.497 1 98 27 PHE B N 1
ATOM 1323 C CA . PHE B 1 27 ? 8.383 5.254 -0.104 1 98 27 PHE B CA 1
ATOM 1324 C C . PHE B 1 27 ? 9.453 5.43 0.964 1 98 27 PHE B C 1
ATOM 1326 O O . PHE B 1 27 ? 9.242 6.137 1.953 1 98 27 PHE B O 1
ATOM 1333 N N . VAL B 1 28 ? 10.578 4.809 0.744 1 97.19 28 VAL B N 1
ATOM 1334 C CA . VAL B 1 28 ? 11.633 4.797 1.758 1 97.19 28 VAL B CA 1
ATOM 1335 C C . VAL B 1 28 ? 12.891 5.453 1.203 1 97.19 28 VAL B C 1
ATOM 1337 O O . VAL B 1 28 ? 13.352 5.105 0.113 1 97.19 28 VAL B O 1
ATOM 1340 N N . LEU B 1 29 ? 13.406 6.453 1.921 1 94.69 29 LEU B N 1
ATOM 1341 C CA . LEU B 1 29 ? 14.703 7.027 1.577 1 94.69 29 LEU B CA 1
ATOM 1342 C C . LEU B 1 29 ? 15.805 5.984 1.697 1 94.69 29 LEU B C 1
ATOM 1344 O O . LEU B 1 29 ? 15.898 5.281 2.707 1 94.69 29 LEU B O 1
ATOM 1348 N N . PRO B 1 30 ? 16.609 5.832 0.622 1 91.06 30 PRO B N 1
ATOM 1349 C CA . PRO B 1 30 ? 17.594 4.75 0.601 1 91.06 30 PRO B CA 1
ATOM 1350 C C . PRO B 1 30 ? 18.891 5.117 1.32 1 91.06 30 PRO B C 1
ATOM 1352 O O . PRO B 1 30 ? 19.984 4.977 0.752 1 91.06 30 PRO B O 1
ATOM 1355 N N . ASP B 1 31 ? 19.109 5.809 2.447 1 90.81 31 ASP B N 1
ATOM 1356 C CA . ASP B 1 31 ? 20.344 6.215 3.109 1 90.81 31 ASP B CA 1
ATOM 1357 C C . ASP B 1 31 ? 20.344 5.797 4.578 1 90.81 31 ASP B C 1
ATOM 1359 O O . ASP B 1 31 ? 21.062 6.383 5.395 1 90.81 31 ASP B O 1
ATOM 1363 N N . ASP B 1 32 ? 19.609 4.91 5.066 1 89.94 32 ASP B N 1
ATOM 1364 C CA . ASP B 1 32 ? 19.547 4.328 6.402 1 89.94 32 ASP B CA 1
ATOM 1365 C C . ASP B 1 32 ? 19.016 5.344 7.414 1 89.94 32 ASP B C 1
ATOM 1367 O O . ASP B 1 32 ? 19.188 5.164 8.625 1 89.94 32 ASP B O 1
ATOM 1371 N N . SER B 1 33 ? 18.547 6.449 6.98 1 91.19 33 SER B N 1
ATOM 1372 C CA . SER B 1 33 ? 18 7.465 7.875 1 91.19 33 SER B CA 1
ATOM 1373 C C . SER B 1 33 ? 16.719 6.969 8.555 1 91.19 33 SER B C 1
ATOM 1375 O O . SER B 1 33 ? 16.344 7.484 9.609 1 91.19 33 SER B O 1
ATOM 1377 N N . GLY B 1 34 ? 16.156 5.969 7.988 1 94.25 34 GLY B N 1
ATOM 1378 C CA . GLY B 1 34 ? 14.867 5.516 8.492 1 94.25 34 GLY B CA 1
ATOM 1379 C C . GLY B 1 34 ? 13.711 6.398 8.07 1 94.25 34 GLY B C 1
ATOM 1380 O O . GLY B 1 34 ? 12.562 6.168 8.469 1 94.25 34 GLY B O 1
ATOM 1381 N N . ILE B 1 35 ? 13.984 7.387 7.207 1 96.81 35 ILE B N 1
ATOM 1382 C CA . ILE B 1 35 ? 12.961 8.312 6.734 1 96.81 35 ILE B CA 1
ATOM 1383 C C . ILE B 1 35 ? 12.094 7.629 5.676 1 96.81 35 ILE B C 1
ATOM 1385 O O . ILE B 1 35 ? 12.609 6.918 4.809 1 96.81 35 ILE B O 1
ATOM 1389 N N . ASN B 1 36 ? 10.797 7.801 5.824 1 97.81 36 ASN B N 1
ATOM 1390 C CA . ASN B 1 36 ? 9.875 7.262 4.832 1 97.81 36 ASN B CA 1
ATOM 1391 C C . ASN B 1 36 ? 8.648 8.156 4.664 1 97.81 36 ASN B C 1
ATOM 1393 O O . ASN B 1 36 ? 8.398 9.031 5.492 1 97.81 36 ASN B O 1
ATOM 1397 N N . LEU B 1 37 ? 8.008 8.062 3.566 1 98.56 37 LEU B N 1
ATOM 1398 C CA . LEU B 1 37 ? 6.719 8.672 3.273 1 98.56 37 LEU B CA 1
ATOM 1399 C C . LEU B 1 37 ? 5.648 7.609 3.057 1 98.56 37 LEU B C 1
ATOM 1401 O O . LEU B 1 37 ? 5.812 6.719 2.223 1 98.56 37 LEU B O 1
ATOM 1405 N N . VAL B 1 38 ? 4.578 7.691 3.814 1 98.75 38 VAL B N 1
ATOM 1406 C CA . VAL B 1 38 ? 3.439 6.797 3.65 1 98.75 38 VAL B CA 1
ATOM 1407 C C . VAL B 1 38 ? 2.203 7.598 3.252 1 98.75 38 VAL B C 1
ATOM 1409 O O . VAL B 1 38 ? 1.87 8.594 3.895 1 98.75 38 VAL B O 1
ATOM 1412 N N . VAL B 1 39 ? 1.551 7.219 2.158 1 98.81 39 VAL B N 1
ATOM 1413 C CA . VAL B 1 39 ? 0.28 7.805 1.743 1 98.81 39 VAL B CA 1
ATOM 1414 C C . VAL B 1 39 ? -0.844 6.789 1.94 1 98.81 39 VAL B C 1
ATOM 1416 O O . VAL B 1 39 ? -0.806 5.695 1.376 1 98.81 39 VAL B O 1
ATOM 1419 N N . SER B 1 40 ? -1.78 7.152 2.725 1 98.38 40 SER B N 1
ATOM 1420 C CA . SER B 1 40 ? -2.92 6.281 2.99 1 98.38 40 SER B CA 1
ATOM 1421 C C . SER B 1 40 ? -4.238 7.016 2.789 1 98.38 40 SER B C 1
ATOM 1423 O O . SER B 1 40 ? -4.254 8.234 2.615 1 98.38 40 SER B O 1
ATOM 1425 N N . ARG B 1 41 ? -5.305 6.207 2.646 1 97.19 41 ARG B N 1
ATOM 1426 C CA . ARG B 1 41 ? -6.645 6.77 2.5 1 97.19 41 ARG B CA 1
ATOM 1427 C C . ARG B 1 41 ? -7.625 6.113 3.465 1 97.19 41 ARG B C 1
ATOM 1429 O O . ARG B 1 41 ? -7.531 4.914 3.732 1 97.19 41 ARG B O 1
ATOM 1436 N N . THR B 1 42 ? -8.422 6.941 4.047 1 95.12 42 THR B N 1
ATOM 1437 C CA . THR B 1 42 ? -9.469 6.48 4.953 1 95.12 42 THR B CA 1
ATOM 1438 C C . THR B 1 42 ? -10.805 7.129 4.609 1 95.12 42 THR B C 1
ATOM 1440 O O . THR B 1 42 ? -10.867 8.32 4.293 1 95.12 42 THR B O 1
ATOM 1443 N N . PRO B 1 43 ? -11.859 6.309 4.629 1 93.75 43 PRO B N 1
ATOM 1444 C CA . PRO B 1 43 ? -13.164 6.91 4.367 1 93.75 43 PRO B CA 1
ATOM 1445 C C . PRO B 1 43 ? -13.555 7.965 5.402 1 93.75 43 PRO B C 1
ATOM 1447 O O . PRO B 1 43 ? -13.266 7.805 6.59 1 93.75 43 PRO B O 1
ATOM 1450 N N . VAL B 1 44 ? -14.156 9.023 4.875 1 95.31 44 VAL B N 1
ATOM 1451 C CA . VAL B 1 44 ? -14.727 10.055 5.73 1 95.31 44 VAL B CA 1
ATOM 1452 C C . VAL B 1 44 ? -16.219 9.781 5.965 1 95.31 44 VAL B C 1
ATOM 1454 O O . VAL B 1 44 ? -16.953 9.477 5.023 1 95.31 44 VAL B O 1
ATOM 1457 N N . PRO B 1 45 ? -16.688 9.82 7.258 1 92.44 45 PRO B N 1
ATOM 1458 C CA . PRO B 1 45 ? -18.109 9.609 7.52 1 92.44 45 PRO B CA 1
ATOM 1459 C C . PRO B 1 45 ? -19 10.586 6.754 1 92.44 45 PRO B C 1
ATOM 1461 O O . PRO B 1 45 ? -18.688 11.773 6.648 1 92.44 45 PRO B O 1
ATOM 1464 N N . THR B 1 46 ? -20.047 10 6.18 1 90.31 46 THR B N 1
ATOM 1465 C CA . THR B 1 46 ? -21 10.797 5.414 1 90.31 46 THR B CA 1
ATOM 1466 C C . THR B 1 46 ? -21.641 11.875 6.293 1 90.31 46 THR B C 1
ATOM 1468 O O . THR B 1 46 ? -22.031 11.602 7.43 1 90.31 46 THR B O 1
ATOM 1471 N N . GLY B 1 47 ? -21.656 13.062 5.801 1 88.5 47 GLY B N 1
ATOM 1472 C CA . GLY B 1 47 ? -22.375 14.141 6.473 1 88.5 47 GLY B CA 1
ATOM 1473 C C . GLY B 1 47 ? -21.531 14.859 7.504 1 88.5 47 GLY B C 1
ATOM 1474 O O . GLY B 1 47 ? -21.969 15.859 8.086 1 88.5 47 GLY B O 1
ATOM 1475 N N . MET B 1 48 ? -20.391 14.359 7.789 1 90.31 48 MET B N 1
ATOM 1476 C CA . MET B 1 48 ? -19.531 15 8.781 1 90.31 48 MET B CA 1
ATOM 1477 C C . MET B 1 48 ? -18.844 16.234 8.195 1 90.31 48 MET B C 1
ATOM 1479 O O . MET B 1 48 ? -18.375 16.203 7.051 1 90.31 48 MET B O 1
ATOM 1483 N N . ASP B 1 49 ? -18.812 17.281 8.953 1 94.38 49 ASP B N 1
ATOM 1484 C CA . ASP B 1 49 ? -18.062 18.469 8.594 1 94.38 49 ASP B CA 1
ATOM 1485 C C . ASP B 1 49 ? -16.562 18.172 8.508 1 94.38 49 ASP B C 1
ATOM 1487 O O . ASP B 1 49 ? -16 17.531 9.398 1 94.38 49 ASP B O 1
ATOM 1491 N N . ASN B 1 50 ? -15.953 18.672 7.426 1 94.75 50 ASN B N 1
ATOM 1492 C CA . ASN B 1 50 ? -14.539 18.375 7.223 1 94.75 50 ASN B CA 1
ATOM 1493 C C . ASN B 1 50 ? -13.695 18.844 8.406 1 94.75 50 ASN B C 1
ATOM 1495 O O . ASN B 1 50 ? -12.82 18.109 8.875 1 94.75 50 ASN B O 1
ATOM 1499 N N . ASP B 1 51 ? -13.953 20.016 8.922 1 96.06 51 ASP B N 1
ATOM 1500 C CA . ASP B 1 51 ? -13.18 20.547 10.047 1 96.06 51 ASP B CA 1
ATOM 1501 C C . ASP B 1 51 ? -13.344 19.672 11.281 1 96.06 51 ASP B C 1
ATOM 1503 O O . ASP B 1 51 ? -12.375 19.406 12 1 96.06 51 ASP B O 1
ATOM 1507 N N . ALA B 1 52 ? -14.562 19.281 11.445 1 96.5 52 ALA B N 1
ATOM 1508 C CA . ALA B 1 52 ? -14.828 18.406 12.586 1 96.5 52 ALA B CA 1
ATOM 1509 C C . ALA B 1 52 ? -14.078 17.078 12.445 1 96.5 52 ALA B C 1
ATOM 1511 O O . ALA B 1 52 ? -13.57 16.531 13.43 1 96.5 52 ALA B O 1
ATOM 1512 N N . TYR B 1 53 ? -14.031 16.609 11.25 1 97.5 53 TYR B N 1
ATOM 1513 C CA . TYR B 1 53 ? -13.352 15.328 11.047 1 97.5 53 TYR B CA 1
ATOM 1514 C C . TYR B 1 53 ? -11.852 15.469 11.227 1 97.5 53 TYR B C 1
ATOM 1516 O O . TYR B 1 53 ? -11.188 14.57 11.758 1 97.5 53 TYR B O 1
ATOM 1524 N N . TYR B 1 54 ? -11.242 16.594 10.805 1 97.56 54 TYR B N 1
ATOM 1525 C CA . TYR B 1 54 ? -9.828 16.859 11.047 1 97.56 54 TYR B CA 1
ATOM 1526 C C . TYR B 1 54 ? -9.523 16.859 12.539 1 97.56 54 TYR B C 1
ATOM 1528 O O . TYR B 1 54 ? -8.531 16.281 12.977 1 97.56 54 TYR B O 1
ATOM 1536 N N . GLU B 1 55 ? -10.43 17.5 13.305 1 97 55 GLU B N 1
ATOM 1537 C CA . GLU B 1 55 ? -10.227 17.578 14.742 1 97 55 GLU B CA 1
ATOM 1538 C C . GLU B 1 55 ? -10.32 16.203 15.383 1 97 55 GLU B C 1
ATOM 1540 O O . GLU B 1 55 ? -9.562 15.875 16.297 1 97 55 GLU B O 1
ATOM 1545 N N . GLN B 1 56 ? -11.266 15.469 14.859 1 96.75 56 GLN B N 1
ATOM 1546 C CA . GLN B 1 56 ? -11.398 14.102 15.352 1 96.75 56 GLN B CA 1
ATOM 1547 C C . GLN B 1 56 ? -10.141 13.289 15.055 1 96.75 56 GLN B C 1
ATOM 1549 O O . GLN B 1 56 ? -9.695 12.5 15.891 1 96.75 56 GLN B O 1
ATOM 1554 N N . THR B 1 57 ? -9.602 13.406 13.875 1 96.94 57 THR B N 1
ATOM 1555 C CA . THR B 1 57 ? -8.367 12.727 13.5 1 96.94 57 THR B CA 1
ATOM 1556 C C . THR B 1 57 ? -7.223 13.125 14.43 1 96.94 57 THR B C 1
ATOM 1558 O O . THR B 1 57 ? -6.48 12.273 14.914 1 96.94 57 THR B O 1
ATOM 1561 N N . LEU B 1 58 ? -7.094 14.422 14.742 1 96.62 58 LEU B N 1
ATOM 1562 C CA . LEU B 1 58 ? -6.059 14.93 15.641 1 96.62 58 LEU B CA 1
ATOM 1563 C C . LEU B 1 58 ? -6.219 14.344 17.047 1 96.62 58 LEU B C 1
ATOM 1565 O O . LEU B 1 58 ? -5.234 13.969 17.688 1 96.62 58 LEU B O 1
ATOM 1569 N N . GLU B 1 59 ? -7.473 14.227 17.438 1 97.25 59 GLU B N 1
ATOM 1570 C CA . GLU B 1 59 ? -7.75 13.641 18.75 1 97.25 59 GLU B CA 1
ATOM 1571 C C . GLU B 1 59 ? -7.309 12.18 18.797 1 97.25 59 GLU B C 1
ATOM 1573 O O . GLU B 1 59 ? -6.801 11.711 19.828 1 97.25 59 GLU B O 1
ATOM 1578 N N . GLN B 1 60 ? -7.516 11.508 17.703 1 97 60 GLN B N 1
ATOM 1579 C CA . GLN B 1 60 ? -7.074 10.117 17.625 1 97 60 GLN B CA 1
ATOM 1580 C C . GLN B 1 60 ? -5.559 10.016 17.766 1 97 60 GLN B C 1
ATOM 1582 O O . GLN B 1 60 ? -5.047 9.102 18.406 1 97 60 GLN B O 1
ATOM 1587 N N . PHE B 1 61 ? -4.777 10.93 17.125 1 96.75 61 PHE B N 1
ATOM 1588 C CA . PHE B 1 61 ? -3.33 10.945 17.281 1 96.75 61 PHE B CA 1
ATOM 1589 C C . PHE B 1 61 ? -2.941 11.109 18.75 1 96.75 61 PHE B C 1
ATOM 1591 O O . PHE B 1 61 ? -2.17 10.312 19.281 1 96.75 61 PHE B O 1
ATOM 1598 N N . ARG B 1 62 ? -3.553 12.039 19.422 1 96.75 62 ARG B N 1
ATOM 1599 C CA . ARG B 1 62 ? -3.238 12.352 20.812 1 96.75 62 ARG B CA 1
ATOM 1600 C C . ARG B 1 62 ? -3.518 11.156 21.719 1 96.75 62 ARG B C 1
ATOM 1602 O O . ARG B 1 62 ? -2.754 10.883 22.641 1 96.75 62 ARG B O 1
ATOM 1609 N N . THR B 1 63 ? -4.578 10.438 21.328 1 97.31 63 THR B N 1
ATOM 1610 C CA . THR B 1 63 ? -5.027 9.344 22.188 1 97.31 63 THR B CA 1
ATOM 1611 C C . THR B 1 63 ? -4.238 8.07 21.906 1 97.31 63 THR B C 1
ATOM 1613 O O . THR B 1 63 ? -3.951 7.297 22.828 1 97.31 63 THR B O 1
ATOM 1616 N N . HIS B 1 64 ? -3.82 7.902 20.703 1 96.94 64 HIS B N 1
ATOM 1617 C CA . HIS B 1 64 ? -3.301 6.594 20.328 1 96.94 64 HIS B CA 1
ATOM 1618 C C . HIS B 1 64 ? -1.78 6.613 20.203 1 96.94 64 HIS B C 1
ATOM 1620 O O . HIS B 1 64 ? -1.143 5.559 20.156 1 96.94 64 HIS B O 1
ATOM 1626 N N . LEU B 1 65 ? -1.185 7.797 20.109 1 97.75 65 LEU B N 1
ATOM 1627 C CA . LEU B 1 65 ? 0.268 7.883 20.016 1 97.75 65 LEU B CA 1
ATOM 1628 C C . LEU B 1 65 ? 0.882 8.234 21.375 1 97.75 65 LEU B C 1
ATOM 1630 O O . LEU B 1 65 ? 0.773 9.375 21.828 1 97.75 65 LEU B O 1
ATOM 1634 N N . PRO B 1 66 ? 1.499 7.262 21.984 1 98.19 66 PRO B N 1
ATOM 1635 C CA . PRO B 1 66 ? 2.08 7.539 23.312 1 98.19 66 PRO B CA 1
ATOM 1636 C C . PRO B 1 66 ? 3.059 8.711 23.281 1 98.19 66 PRO B C 1
ATOM 1638 O O . PRO B 1 66 ? 3.926 8.781 22.406 1 98.19 66 PRO B O 1
ATOM 1641 N N . GLY B 1 67 ? 2.918 9.625 24.328 1 97.81 67 GLY B N 1
ATOM 1642 C CA . GLY B 1 67 ? 3.844 10.742 24.453 1 97.81 67 GLY B CA 1
ATOM 1643 C C . GLY B 1 67 ? 3.684 11.773 23.359 1 97.81 67 GLY B C 1
ATOM 1644 O O . GLY B 1 67 ? 4.605 12.547 23.094 1 97.81 67 GLY B O 1
ATOM 1645 N N . TYR B 1 68 ? 2.641 11.781 22.828 1 98.25 68 TYR B N 1
ATOM 1646 C CA . TYR B 1 68 ? 2.344 12.711 21.75 1 98.25 68 TYR B CA 1
ATOM 1647 C C . TYR B 1 68 ? 2.645 14.148 22.156 1 98.25 68 TYR B C 1
ATOM 1649 O O . TYR B 1 68 ? 2.186 14.602 23.203 1 98.25 68 TYR B O 1
ATOM 1657 N N . GLN B 1 69 ? 3.467 14.891 21.344 1 98.12 69 GLN B N 1
ATOM 1658 C CA . GLN B 1 69 ? 3.754 16.312 21.484 1 98.12 69 GLN B CA 1
ATOM 1659 C C . GLN B 1 69 ? 3.654 17.031 20.141 1 98.12 69 GLN B C 1
ATOM 1661 O O . GLN B 1 69 ? 4.504 16.844 19.266 1 98.12 69 GLN B O 1
ATOM 1666 N N . GLU B 1 70 ? 2.668 17.906 20.016 1 97.62 70 GLU B N 1
ATOM 1667 C CA . GLU B 1 70 ? 2.475 18.672 18.781 1 97.62 70 GLU B CA 1
ATOM 1668 C C . GLU B 1 70 ? 3.43 19.859 18.719 1 97.62 70 GLU B C 1
ATOM 1670 O O . GLU B 1 70 ? 3.576 20.609 19.703 1 97.62 70 GLU B O 1
ATOM 1675 N N . HIS B 1 71 ? 4.039 20.016 17.641 1 96.81 71 HIS B N 1
ATOM 1676 C CA . HIS B 1 71 ? 4.984 21.109 17.484 1 96.81 71 HIS B CA 1
ATOM 1677 C C . HIS B 1 71 ? 4.379 22.234 16.641 1 96.81 71 HIS B C 1
ATOM 1679 O O . HIS B 1 71 ? 4.605 23.422 16.938 1 96.81 71 HIS B O 1
ATOM 1685 N N . GLN B 1 72 ? 3.699 21.891 15.609 1 95.56 72 GLN B N 1
ATOM 1686 C CA . GLN B 1 72 ? 3.139 22.891 14.695 1 95.56 72 GLN B CA 1
ATOM 1687 C C . GLN B 1 72 ? 1.872 22.359 14.023 1 95.56 72 GLN B C 1
ATOM 1689 O O . GLN B 1 72 ? 1.763 21.172 13.734 1 95.56 72 GLN B O 1
ATOM 1694 N N . ARG B 1 73 ? 0.899 23.188 13.867 1 96.5 73 ARG B N 1
ATOM 1695 C CA . ARG B 1 73 ? -0.312 22.938 13.094 1 96.5 73 ARG B CA 1
ATOM 1696 C C . ARG B 1 73 ? -0.612 24.094 12.156 1 96.5 73 ARG B C 1
ATOM 1698 O O . ARG B 1 73 ? -0.531 25.266 12.555 1 96.5 73 ARG B O 1
ATOM 1705 N N . SER B 1 74 ? -0.841 23.766 10.898 1 97 74 SER B N 1
ATOM 1706 C CA . SER B 1 74 ? -1.128 24.844 9.953 1 97 74 SER B CA 1
ATOM 1707 C C . SER B 1 74 ? -2.018 24.344 8.812 1 97 74 SER B C 1
ATOM 1709 O O . SER B 1 74 ? -2.211 23.141 8.648 1 97 74 SER B O 1
ATOM 1711 N N . GLU B 1 75 ? -2.637 25.328 8.148 1 97.5 75 GLU B N 1
ATOM 1712 C CA . GLU B 1 75 ? -3.344 25.047 6.898 1 97.5 75 GLU B CA 1
ATOM 17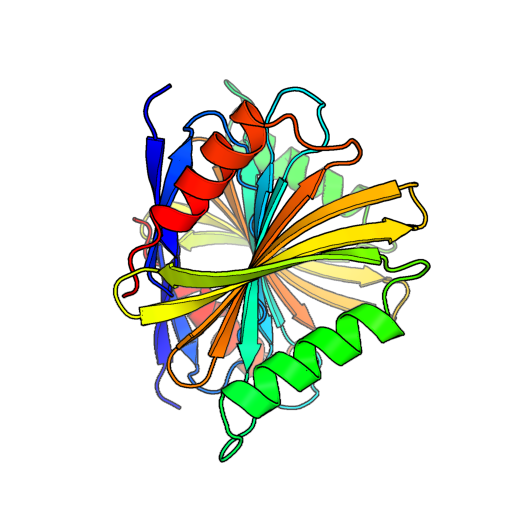13 C C . GLU B 1 75 ? -2.477 25.391 5.688 1 97.5 75 GLU B C 1
ATOM 1715 O O . GLU B 1 75 ? -1.829 26.438 5.652 1 97.5 75 GLU B O 1
ATOM 1720 N N . ILE B 1 76 ? -2.406 24.484 4.773 1 97.75 76 ILE B N 1
ATOM 1721 C CA . ILE B 1 76 ? -1.592 24.703 3.584 1 97.75 76 ILE B CA 1
ATOM 1722 C C . ILE B 1 76 ? -2.398 24.344 2.336 1 97.75 76 ILE B C 1
ATOM 1724 O O . ILE B 1 76 ? -3.367 23.578 2.408 1 97.75 76 ILE B O 1
ATOM 1728 N N . PRO B 1 77 ? -2.029 24.969 1.211 1 97.94 77 PRO B N 1
ATOM 1729 C CA . PRO B 1 77 ? -2.633 24.5 -0.04 1 97.94 77 PRO B CA 1
ATOM 1730 C C . PRO B 1 77 ? -1.999 23.219 -0.556 1 97.94 77 PRO B C 1
ATOM 1732 O O . PRO B 1 77 ? -0.785 23.031 -0.436 1 97.94 77 PRO B O 1
ATOM 1735 N N . LEU B 1 78 ? -2.75 22.328 -1.009 1 98.56 78 LEU B N 1
ATOM 1736 C CA . LEU B 1 78 ? -2.303 21.109 -1.671 1 98.56 78 LEU B CA 1
ATOM 1737 C C . LEU B 1 78 ? -3.191 20.781 -2.867 1 98.56 78 LEU B C 1
ATOM 1739 O O . LEU B 1 78 ? -4.379 20.5 -2.703 1 98.56 78 LEU B O 1
ATOM 1743 N N . SER B 1 79 ? -2.562 20.781 -4.094 1 98.25 79 SER B N 1
ATOM 1744 C CA . SER B 1 79 ? -3.303 20.578 -5.332 1 98.25 79 SER B CA 1
ATOM 1745 C C . SER B 1 79 ? -4.562 21.422 -5.379 1 98.25 79 SER B C 1
ATOM 1747 O O . SER B 1 79 ? -5.66 20.922 -5.617 1 98.25 79 SER B O 1
ATOM 1749 N N . GLN B 1 80 ? -4.539 22.688 -5.008 1 96.56 80 GLN B N 1
ATOM 1750 C CA . GLN B 1 80 ? -5.543 23.719 -5.18 1 96.56 80 GLN B CA 1
ATOM 1751 C C . GLN B 1 80 ? -6.668 23.578 -4.16 1 96.56 80 GLN B C 1
ATOM 1753 O O . GLN B 1 80 ? -7.75 24.141 -4.336 1 96.56 80 GLN B O 1
ATOM 1758 N N . GLN B 1 81 ? -6.48 22.812 -3.203 1 97.19 81 GLN B N 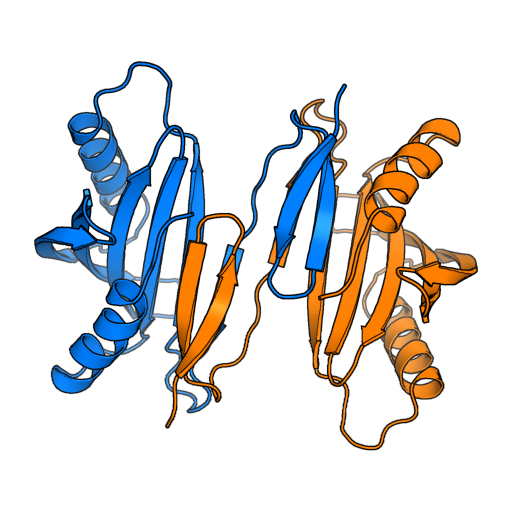1
ATOM 1759 C CA . GLN B 1 81 ? -7.43 22.703 -2.098 1 97.19 81 GLN B CA 1
ATOM 1760 C C . GLN B 1 81 ? -6.715 22.766 -0.751 1 97.19 81 GLN B C 1
ATOM 1762 O O . GLN B 1 81 ? -5.516 22.5 -0.665 1 97.19 81 GLN B O 1
ATOM 1767 N N . SER B 1 82 ? -7.477 23.109 0.24 1 97.69 82 SER B N 1
ATOM 1768 C CA . SER B 1 82 ? -6.906 23.266 1.573 1 97.69 82 SER B CA 1
ATOM 1769 C C . SER B 1 82 ? -6.547 21.922 2.188 1 97.69 82 SER B C 1
ATOM 1771 O O . SER B 1 82 ? -7.281 20.953 2.027 1 97.69 82 SER B O 1
ATOM 1773 N N . ALA B 1 83 ? -5.418 21.828 2.854 1 98.44 83 ALA B N 1
ATOM 1774 C CA . ALA B 1 83 ? -4.957 20.688 3.641 1 98.44 83 ALA B CA 1
ATOM 1775 C C . ALA B 1 83 ? -4.445 21.141 5.008 1 98.44 83 ALA B C 1
ATOM 1777 O O . ALA B 1 83 ? -4.211 22.328 5.23 1 98.44 83 ALA B O 1
ATOM 1778 N N . ARG B 1 84 ? -4.371 20.203 5.898 1 98.44 84 ARG B N 1
ATOM 1779 C CA . ARG B 1 84 ? -3.859 20.484 7.238 1 98.44 84 ARG B CA 1
ATOM 1780 C C . ARG B 1 84 ? -2.492 19.828 7.441 1 98.44 84 ARG B C 1
ATOM 1782 O O . ARG B 1 84 ? -2.309 18.656 7.156 1 98.44 84 ARG B O 1
ATOM 1789 N N . ARG B 1 85 ? -1.548 20.656 7.828 1 98.31 85 ARG B N 1
ATOM 1790 C CA . ARG B 1 85 ? -0.228 20.125 8.172 1 98.31 85 ARG B CA 1
ATOM 1791 C C . ARG B 1 85 ? -0.038 20.078 9.688 1 98.31 85 ARG B C 1
ATOM 1793 O O . ARG B 1 85 ? -0.411 21 10.398 1 98.31 85 ARG B O 1
ATOM 1800 N N . LEU B 1 86 ? 0.487 18.984 10.172 1 98.19 86 LEU B N 1
ATOM 1801 C CA . LEU B 1 86 ? 0.825 18.781 11.578 1 98.19 86 LEU B CA 1
ATOM 1802 C C . LEU B 1 86 ? 2.258 18.281 11.719 1 98.19 86 LEU B C 1
ATOM 1804 O O . LEU B 1 86 ? 2.674 17.359 11.016 1 98.19 86 LEU B O 1
ATOM 1808 N N . ASP B 1 87 ? 3.045 18.922 12.57 1 97.5 87 ASP B N 1
ATOM 1809 C CA . ASP B 1 87 ? 4.352 18.438 13.008 1 97.5 87 ASP B CA 1
ATOM 1810 C C . ASP B 1 87 ? 4.312 18 14.477 1 97.5 87 ASP B C 1
ATOM 1812 O O . ASP B 1 87 ? 3.861 18.766 15.336 1 97.5 87 ASP B O 1
ATOM 1816 N N . TYR B 1 88 ? 4.742 16.781 14.719 1 98.25 88 TYR B N 1
ATOM 1817 C CA . TYR B 1 88 ? 4.688 16.281 16.094 1 98.25 88 TYR B CA 1
ATOM 1818 C C . TYR B 1 88 ? 5.703 15.172 16.312 1 98.25 88 TYR B C 1
ATOM 1820 O O . TYR B 1 88 ? 6.348 14.719 15.367 1 98.25 88 TYR B O 1
ATOM 1828 N N . GLN B 1 89 ? 5.891 14.781 17.547 1 98.38 89 GLN B N 1
ATOM 1829 C CA . GLN B 1 89 ? 6.676 13.617 17.953 1 98.38 89 GLN B CA 1
ATOM 1830 C C . GLN B 1 89 ? 5.895 12.727 18.922 1 98.38 89 GLN B C 1
ATOM 1832 O O . GLN B 1 89 ? 4.934 13.18 19.547 1 98.38 89 GLN B O 1
ATOM 1837 N N . TRP B 1 90 ? 6.227 11.492 18.938 1 98.31 90 TRP B N 1
ATOM 1838 C CA . TRP B 1 90 ? 5.613 10.523 19.844 1 98.31 90 TRP B CA 1
ATOM 1839 C C . TRP B 1 90 ? 6.574 9.375 20.141 1 98.31 90 TRP B C 1
ATOM 1841 O O . TRP B 1 90 ? 7.668 9.312 19.578 1 98.31 90 TRP B O 1
ATOM 1851 N N . LYS B 1 91 ? 6.238 8.57 21.125 1 98 91 LYS B N 1
ATOM 1852 C CA . LYS B 1 91 ? 7.062 7.441 21.547 1 98 91 LYS B CA 1
ATOM 1853 C C . LYS B 1 91 ? 6.539 6.129 20.969 1 98 91 LYS B C 1
ATOM 1855 O O . LYS B 1 91 ? 5.508 5.617 21.406 1 98 91 LYS B O 1
ATOM 1860 N N . SER B 1 92 ? 7.324 5.66 19.953 1 96.12 92 SER B N 1
ATOM 1861 C CA . SER B 1 92 ? 6.988 4.352 19.391 1 96.12 92 SER B CA 1
ATOM 1862 C C . SER B 1 92 ? 7.695 3.234 20.156 1 96.12 92 SER B C 1
ATOM 1864 O O . SER B 1 92 ? 8.625 3.49 20.922 1 96.12 92 SER B O 1
ATOM 1866 N N . PRO B 1 93 ? 7.273 1.966 19.984 1 94.38 93 PRO B N 1
ATOM 1867 C CA . PRO B 1 93 ? 8.039 0.85 20.547 1 94.38 93 PRO B CA 1
ATOM 1868 C C . PRO B 1 93 ? 9.492 0.84 20.094 1 94.38 93 PRO B C 1
ATOM 1870 O O . PRO B 1 93 ? 10.367 0.33 20.797 1 94.38 93 PRO B O 1
ATOM 1873 N N . GLU B 1 94 ? 9.766 1.451 18.969 1 92.75 94 GLU B N 1
ATOM 1874 C CA . GLU B 1 94 ? 11.117 1.455 18.406 1 92.75 94 GLU B CA 1
ATOM 1875 C C . GLU B 1 94 ? 11.891 2.701 18.828 1 92.75 94 GLU B C 1
ATOM 1877 O O . GLU B 1 94 ? 13.062 2.854 18.5 1 92.75 94 GLU B O 1
ATOM 1882 N N . GLY B 1 95 ? 11.281 3.52 19.562 1 95.44 95 GLY B N 1
ATOM 1883 C CA . GLY B 1 95 ? 11.906 4.758 20 1 95.44 95 GLY B CA 1
ATOM 1884 C C . GLY B 1 95 ? 11.125 5.992 19.609 1 95.44 95 GLY B C 1
ATOM 1885 O O . GLY B 1 95 ? 9.945 5.902 19.25 1 95.44 95 GLY B O 1
ATOM 1886 N N . ASP B 1 96 ? 11.797 7.172 19.703 1 96.56 96 ASP B N 1
ATOM 1887 C CA . ASP B 1 96 ? 11.164 8.438 19.344 1 96.56 96 ASP B CA 1
ATOM 1888 C C . ASP B 1 96 ? 10.898 8.516 17.844 1 96.56 96 ASP B C 1
ATOM 1890 O O . ASP B 1 96 ? 11.742 8.133 17.031 1 96.56 96 ASP B O 1
ATOM 1894 N N . MET B 1 97 ? 9.734 8.969 17.547 1 98.06 97 MET B N 1
ATOM 1895 C CA . MET B 1 97 ? 9.375 9.203 16.156 1 98.06 97 MET B CA 1
ATOM 1896 C C . MET B 1 97 ? 8.992 10.656 15.922 1 98.06 97 MET B C 1
ATOM 1898 O O . MET B 1 97 ? 8.219 11.227 16.688 1 98.06 97 MET B O 1
ATOM 1902 N N . TYR B 1 98 ? 9.586 11.25 14.93 1 98.19 98 TYR B N 1
ATOM 1903 C CA . TYR B 1 98 ? 9.258 12.594 14.477 1 98.19 98 TYR B CA 1
ATOM 1904 C C . TYR B 1 98 ? 8.508 12.555 13.156 1 98.19 98 TYR B C 1
ATOM 1906 O O . TYR B 1 98 ? 8.961 11.945 12.188 1 98.19 98 TYR B O 1
ATOM 1914 N N . GLN B 1 99 ? 7.336 13.281 13.148 1 97.88 99 GLN B N 1
ATOM 1915 C CA . GLN B 1 99 ? 6.512 13.117 11.961 1 97.88 99 GLN B CA 1
ATOM 1916 C C . GLN B 1 99 ? 5.93 14.445 11.5 1 97.88 99 GLN B C 1
ATOM 1918 O O . GLN B 1 99 ? 5.605 15.305 12.32 1 97.88 99 GLN B O 1
ATOM 1923 N N . THR B 1 100 ? 5.953 14.688 10.219 1 98.06 100 THR B N 1
ATOM 1924 C CA . THR B 1 100 ? 5.168 15.703 9.531 1 98.06 100 THR B CA 1
ATOM 1925 C C . THR B 1 100 ? 4.035 15.062 8.734 1 98.06 100 THR B C 1
ATOM 1927 O O . THR B 1 100 ? 4.281 14.281 7.809 1 98.06 100 THR B O 1
ATOM 1930 N N . VAL B 1 101 ? 2.783 15.383 9.078 1 98.44 101 VAL B N 1
ATOM 1931 C CA . VAL B 1 101 ? 1.622 14.758 8.445 1 98.44 101 VAL B CA 1
ATOM 1932 C C . VAL B 1 101 ? 0.787 15.828 7.742 1 98.44 101 VAL B C 1
ATOM 1934 O O . VAL B 1 101 ? 0.558 16.906 8.289 1 98.44 101 VAL B O 1
ATOM 1937 N N . VAL B 1 102 ? 0.445 15.578 6.516 1 98.81 102 VAL B N 1
ATOM 1938 C CA . VAL B 1 102 ? -0.495 16.406 5.777 1 98.81 102 VAL B CA 1
ATOM 1939 C C . VAL B 1 102 ? -1.787 15.641 5.527 1 98.81 102 VAL B C 1
ATOM 1941 O O . VAL B 1 102 ? -1.759 14.531 4.988 1 98.81 102 VAL B O 1
ATOM 1944 N N . LEU B 1 103 ? -2.896 16.188 6.016 1 98.75 103 LEU B N 1
ATOM 1945 C CA . LEU B 1 103 ? -4.227 15.609 5.895 1 98.75 103 LEU B CA 1
ATOM 1946 C C . LEU B 1 103 ? -5.074 16.391 4.895 1 98.75 103 LEU B C 1
ATOM 1948 O O . LEU B 1 103 ? -5.152 17.625 4.969 1 98.75 103 LEU B O 1
ATOM 1952 N N . GLN B 1 104 ? -5.652 15.703 3.947 1 98.69 104 GLN B N 1
ATOM 1953 C CA . GLN B 1 104 ? -6.555 16.391 3.029 1 98.69 104 GLN B CA 1
ATOM 1954 C C . GLN B 1 104 ? -7.77 15.523 2.701 1 98.69 104 GLN B C 1
ATOM 1956 O O . GLN B 1 104 ? -7.621 14.375 2.279 1 98.69 104 GLN B O 1
ATOM 1961 N N . ILE B 1 105 ? -8.922 16.109 2.92 1 97.62 105 ILE B N 1
ATOM 1962 C CA . ILE B 1 105 ? -10.164 15.438 2.541 1 97.62 105 ILE B CA 1
ATOM 1963 C C . ILE B 1 105 ? -10.523 15.781 1.099 1 97.62 105 ILE B C 1
ATOM 1965 O O . ILE B 1 105 ? -10.641 16.953 0.749 1 97.62 105 ILE B O 1
ATOM 1969 N N . ARG B 1 106 ? -10.562 14.812 0.264 1 94.88 106 ARG B N 1
ATOM 1970 C CA . ARG B 1 106 ? -11.039 14.938 -1.108 1 94.88 106 ARG B CA 1
ATOM 1971 C C . ARG B 1 106 ? -12.18 13.969 -1.381 1 94.88 106 ARG B C 1
ATOM 1973 O O . ARG B 1 106 ? -11.984 12.75 -1.38 1 94.88 106 ARG B O 1
ATOM 1980 N N . GLY B 1 107 ? -13.344 14.555 -1.674 1 90.56 107 GLY B N 1
ATOM 1981 C CA . GLY B 1 107 ? -14.516 13.695 -1.804 1 90.56 107 GLY B CA 1
ATOM 1982 C C . GLY B 1 107 ? -14.859 12.953 -0.526 1 90.56 107 GLY B C 1
ATOM 1983 O O . GLY B 1 107 ? -15.039 13.57 0.526 1 90.56 107 GLY B O 1
ATOM 1984 N N . THR B 1 108 ? -14.812 11.617 -0.651 1 92 108 THR B N 1
ATOM 1985 C CA . THR B 1 108 ? -15.234 10.805 0.483 1 92 108 THR B CA 1
ATOM 1986 C C . THR B 1 108 ? -14.031 10.172 1.175 1 92 108 THR B C 1
ATOM 1988 O O . THR B 1 108 ? -14.188 9.234 1.962 1 92 108 THR B O 1
ATOM 1991 N N . GLN B 1 109 ? -12.844 10.664 0.88 1 95.38 109 GLN B N 1
ATOM 1992 C CA . GLN B 1 109 ? -11.648 10.062 1.458 1 95.38 109 GLN B CA 1
ATOM 1993 C C . GLN B 1 109 ? -10.773 11.117 2.139 1 95.38 109 GLN B C 1
ATOM 1995 O O . GLN B 1 109 ? -10.648 12.242 1.648 1 95.38 109 GLN B O 1
ATOM 2000 N N . LEU B 1 110 ? -10.289 10.727 3.273 1 97.88 110 LEU B N 1
ATOM 2001 C CA . LEU B 1 110 ? -9.172 11.453 3.869 1 97.88 110 LEU B CA 1
ATOM 2002 C C . LEU B 1 110 ? -7.84 10.891 3.389 1 97.88 110 LEU B C 1
ATOM 2004 O O . LEU B 1 110 ? -7.504 9.742 3.672 1 97.88 110 LEU B O 1
ATOM 2008 N N . LEU B 1 111 ? -7.102 11.695 2.592 1 98.5 111 LEU B N 1
ATOM 2009 C CA . LEU B 1 111 ? -5.734 11.352 2.223 1 98.5 111 LEU B CA 1
ATOM 2010 C C . LEU B 1 111 ? -4.75 11.805 3.297 1 98.5 111 LEU B C 1
ATOM 2012 O O . LEU B 1 111 ? -4.832 12.93 3.783 1 98.5 111 LEU B O 1
ATOM 2016 N N . THR B 1 112 ? -3.893 10.898 3.713 1 98.81 112 THR B N 1
ATOM 2017 C CA . THR B 1 112 ? -2.879 11.195 4.715 1 98.81 112 THR B CA 1
ATOM 2018 C C . THR B 1 112 ? -1.478 10.977 4.152 1 98.81 112 THR B C 1
ATOM 2020 O O . THR B 1 112 ? -1.125 9.859 3.77 1 98.81 112 THR B O 1
ATOM 2023 N N . PHE B 1 113 ? -0.696 12.016 4.043 1 98.88 113 PHE B N 1
ATOM 2024 C CA . PHE B 1 113 ? 0.725 11.961 3.721 1 98.88 113 PHE B CA 1
ATOM 2025 C C . PHE B 1 113 ? 1.57 12.039 4.984 1 98.88 113 PHE B C 1
ATOM 2027 O O . PHE B 1 113 ? 1.609 13.078 5.648 1 98.88 113 PHE B O 1
ATOM 2034 N N . ASN B 1 114 ? 2.219 11.008 5.293 1 98.69 114 ASN B N 1
ATOM 2035 C CA . ASN B 1 114 ? 2.932 10.93 6.562 1 98.69 114 ASN B CA 1
ATOM 2036 C C . ASN B 1 114 ? 4.434 10.766 6.355 1 98.69 114 ASN B C 1
ATOM 2038 O O . ASN B 1 114 ? 4.906 9.695 5.984 1 98.69 114 ASN B O 1
ATOM 2042 N N . LEU B 1 115 ? 5.168 11.797 6.633 1 98.44 115 LEU B N 1
ATOM 2043 C CA . LEU B 1 115 ? 6.625 11.75 6.699 1 98.44 115 LEU B CA 1
ATOM 2044 C C . LEU B 1 115 ? 7.094 11.367 8.102 1 98.44 115 LEU B C 1
ATOM 2046 O O . LEU B 1 115 ? 6.656 11.961 9.086 1 98.44 115 LEU B O 1
ATOM 2050 N N . THR B 1 116 ? 7.953 10.352 8.195 1 97.75 116 THR B N 1
ATOM 2051 C CA . THR B 1 116 ? 8.406 9.859 9.484 1 97.75 116 THR B CA 1
ATOM 2052 C C . THR B 1 116 ? 9.93 9.797 9.547 1 97.75 116 THR B C 1
ATOM 2054 O O . THR B 1 116 ? 10.57 9.383 8.578 1 97.75 116 THR B O 1
ATOM 2057 N N . SER B 1 117 ? 10.477 10.133 10.664 1 97.56 117 SER B N 1
ATOM 2058 C CA . SER B 1 117 ? 11.906 10.055 10.93 1 97.56 117 SER B CA 1
ATOM 2059 C C . SER B 1 117 ? 12.188 9.617 12.367 1 97.56 117 SER B C 1
ATOM 2061 O O . SER B 1 117 ? 11.5 10.055 13.297 1 97.56 117 SER B O 1
ATOM 2063 N N . PRO B 1 118 ? 13.18 8.789 12.555 1 97 118 PRO B N 1
ATOM 2064 C CA . PRO B 1 118 ? 13.57 8.43 13.922 1 97 118 PRO B CA 1
ATOM 2065 C C . PRO B 1 118 ? 14.359 9.531 14.617 1 97 118 PRO B C 1
ATOM 2067 O O . PRO B 1 118 ? 14.672 9.414 15.805 1 97 118 PRO B O 1
ATOM 2070 N N . ALA B 1 119 ? 14.75 10.57 13.938 1 95.75 119 ALA B N 1
ATOM 2071 C CA . ALA B 1 119 ? 15.445 11.742 14.461 1 95.75 119 ALA B CA 1
ATOM 2072 C C . ALA B 1 119 ? 14.766 13.031 14 1 95.75 119 ALA B C 1
ATOM 2074 O O . ALA B 1 119 ? 14.039 13.031 13 1 95.75 119 ALA B O 1
ATOM 2075 N N . PRO B 1 120 ? 14.977 14.109 14.75 1 95.5 120 PRO B N 1
ATOM 2076 C CA . PRO B 1 120 ? 14.406 15.375 14.289 1 95.5 120 PRO B CA 1
ATOM 2077 C C . PRO B 1 120 ? 14.812 15.727 12.859 1 95.5 120 PRO B C 1
ATOM 2079 O O . PRO B 1 120 ? 15.953 15.477 12.461 1 95.5 120 PRO B O 1
ATOM 2082 N N . PHE B 1 121 ? 13.883 16.25 12.117 1 92.94 121 PHE B N 1
ATOM 2083 C CA . PHE B 1 121 ? 14.203 16.703 10.766 1 92.94 121 PHE B CA 1
ATOM 2084 C C . PHE B 1 121 ? 15.117 17.922 10.805 1 92.94 121 PHE B C 1
ATOM 2086 O O . PHE B 1 121 ? 14.875 18.875 11.562 1 92.94 121 PHE B O 1
ATOM 2093 N N . GLU B 1 122 ? 16.141 17.812 10.031 1 88.31 122 GLU B N 1
ATOM 2094 C CA . GLU B 1 122 ? 16.844 19.078 9.766 1 88.31 122 GLU B CA 1
ATOM 2095 C C . GLU B 1 122 ? 15.984 20 8.906 1 88.31 122 GLU B C 1
ATOM 2097 O O . GLU B 1 122 ? 15.188 19.547 8.094 1 88.31 122 GLU B O 1
ATOM 2102 N N . ALA B 1 123 ? 16.109 21.312 9.109 1 84.25 123 ALA B N 1
ATOM 2103 C CA . ALA B 1 123 ? 15.242 22.266 8.438 1 84.25 123 ALA B CA 1
ATOM 2104 C C . ALA B 1 123 ? 15.242 22.047 6.93 1 84.25 123 ALA B C 1
ATOM 2106 O O . ALA B 1 123 ? 14.188 21.875 6.32 1 84.25 123 ALA B O 1
ATOM 2107 N N . GLY B 1 124 ? 16.359 22.031 6.371 1 89.62 124 GLY B N 1
ATOM 2108 C CA . GLY B 1 124 ? 16.438 21.844 4.934 1 89.62 124 GLY B CA 1
ATOM 2109 C C . GLY B 1 124 ? 15.891 20.5 4.48 1 89.62 124 GLY B C 1
ATOM 2110 O O . GLY B 1 124 ? 15.258 20.406 3.426 1 89.62 124 GLY B O 1
ATOM 2111 N N . GLN B 1 125 ? 16.031 19.547 5.27 1 91.12 125 GLN B N 1
ATOM 2112 C CA . GLN B 1 125 ? 15.547 18.203 4.949 1 91.12 125 GLN B CA 1
ATOM 2113 C C . GLN B 1 125 ? 14.023 18.141 4.961 1 91.12 125 GLN B C 1
ATOM 2115 O O . GLN B 1 125 ? 13.414 17.578 4.051 1 91.12 125 GLN B O 1
ATOM 2120 N N . ARG B 1 126 ? 13.375 18.734 5.953 1 93 126 ARG B N 1
ATOM 2121 C CA . ARG B 1 126 ? 11.914 18.75 6.043 1 93 126 ARG B CA 1
ATOM 2122 C C . ARG B 1 126 ? 11.297 19.453 4.844 1 93 126 ARG B C 1
ATOM 2124 O O . ARG B 1 126 ? 10.312 18.984 4.273 1 93 126 ARG B O 1
ATOM 2131 N N . ASP B 1 127 ? 11.93 20.562 4.508 1 94.19 127 ASP B N 1
ATOM 2132 C CA . ASP B 1 127 ? 11.414 21.328 3.373 1 94.19 127 ASP B CA 1
ATOM 2133 C C . ASP B 1 127 ? 11.484 20.5 2.088 1 94.19 127 ASP B C 1
ATOM 2135 O O . ASP B 1 127 ? 10.547 20.516 1.283 1 94.19 127 ASP B O 1
ATOM 2139 N N . ALA B 1 128 ? 12.594 19.859 1.928 1 94 128 ALA B N 1
ATOM 2140 C CA . ALA B 1 128 ? 12.766 19.016 0.746 1 94 128 ALA B CA 1
ATOM 2141 C C . ALA B 1 128 ? 11.742 17.891 0.718 1 94 128 ALA B C 1
ATOM 2143 O O . ALA B 1 128 ? 11.195 17.562 -0.339 1 94 128 ALA B O 1
ATOM 2144 N N . LEU B 1 129 ? 11.492 17.328 1.848 1 96.31 129 LEU B N 1
ATOM 2145 C CA . LEU B 1 129 ? 10.531 16.234 1.952 1 96.31 129 LEU B CA 1
ATOM 2146 C C . LEU B 1 129 ? 9.109 16.734 1.737 1 96.31 129 LEU B C 1
ATOM 2148 O O . LEU B 1 129 ? 8.305 16.078 1.066 1 96.31 129 LEU B O 1
ATOM 2152 N N . LEU B 1 130 ? 8.82 17.938 2.268 1 96.5 130 LEU B N 1
ATOM 2153 C CA . LEU B 1 130 ? 7.508 18.547 2.082 1 96.5 130 LEU B CA 1
ATOM 2154 C C . LEU B 1 130 ? 7.266 18.875 0.613 1 96.5 130 LEU B C 1
ATOM 2156 O O . LEU B 1 130 ? 6.125 18.828 0.141 1 96.5 130 LEU B O 1
ATOM 2160 N N . ALA B 1 131 ? 8.328 19.188 -0.059 1 96.75 131 ALA B N 1
ATOM 2161 C CA . ALA B 1 131 ? 8.219 19.484 -1.484 1 96.75 131 ALA B CA 1
ATOM 2162 C C . ALA B 1 131 ? 7.684 18.281 -2.254 1 96.75 131 ALA B C 1
ATOM 2164 O O . ALA B 1 131 ? 6.961 18.438 -3.242 1 96.75 131 ALA B O 1
ATOM 2165 N N . ILE B 1 132 ? 7.992 17.062 -1.785 1 97.75 132 ILE B N 1
ATOM 2166 C CA . ILE B 1 132 ? 7.461 15.852 -2.406 1 97.75 132 ILE B CA 1
ATOM 2167 C C . ILE B 1 132 ? 5.945 15.805 -2.234 1 97.75 132 ILE B C 1
ATOM 2169 O O . ILE B 1 132 ? 5.207 15.609 -3.203 1 97.75 132 ILE B O 1
ATOM 2173 N N . ILE B 1 133 ? 5.484 16.062 -1.018 1 98.5 133 ILE B N 1
ATOM 2174 C CA . ILE B 1 133 ? 4.051 16.062 -0.749 1 98.5 133 ILE B CA 1
ATOM 2175 C C . ILE B 1 133 ? 3.381 17.172 -1.573 1 98.5 133 ILE B C 1
ATOM 2177 O O . ILE B 1 133 ? 2.33 16.938 -2.18 1 98.5 133 ILE B O 1
ATOM 2181 N N . ASN B 1 134 ? 4.07 18.281 -1.655 1 98.19 134 ASN B N 1
ATOM 2182 C CA . ASN B 1 134 ? 3.506 19.438 -2.352 1 98.19 134 ASN B CA 1
ATOM 2183 C C . ASN B 1 134 ? 3.439 19.203 -3.857 1 98.19 134 ASN B C 1
ATOM 2185 O O . ASN B 1 134 ? 2.756 19.938 -4.574 1 98.19 134 ASN B O 1
ATOM 2189 N N . SER B 1 135 ? 4.125 18.234 -4.32 1 98.44 135 SER B N 1
ATOM 2190 C CA . SER B 1 135 ? 4.078 17.922 -5.742 1 98.44 135 SER B CA 1
ATOM 2191 C C . SER B 1 135 ? 2.795 17.172 -6.098 1 98.44 135 SER B C 1
ATOM 2193 O O . SER B 1 135 ? 2.496 16.953 -7.273 1 98.44 135 SER B O 1
ATOM 2195 N N . PHE B 1 136 ? 2.033 16.781 -5.09 1 98.75 136 PHE B N 1
ATOM 2196 C CA . PHE B 1 136 ? 0.814 16.016 -5.309 1 98.75 136 PHE B CA 1
ATOM 2197 C C . PHE B 1 136 ? -0.146 16.766 -6.223 1 98.75 136 PHE B C 1
ATOM 2199 O O . PHE B 1 136 ? -0.419 17.953 -6 1 98.75 136 PHE B O 1
ATOM 2206 N N . GLN B 1 137 ? -0.515 16.094 -7.305 1 98.44 137 GLN B N 1
ATOM 2207 C CA . GLN B 1 137 ? -1.577 16.547 -8.195 1 98.44 137 GLN B CA 1
ATOM 2208 C C . GLN B 1 137 ? -2.754 15.578 -8.195 1 98.44 137 GLN B C 1
ATOM 2210 O O . GLN B 1 137 ? -2.635 14.453 -8.672 1 98.44 137 GLN B O 1
ATOM 2215 N N . ALA B 1 138 ? -3.857 16.047 -7.656 1 97.69 138 ALA B N 1
ATOM 2216 C CA . ALA B 1 138 ? -5.035 15.188 -7.531 1 97.69 138 ALA B CA 1
ATOM 2217 C C . ALA B 1 138 ? -5.582 14.805 -8.906 1 97.69 138 ALA B C 1
ATOM 2219 O O . ALA B 1 138 ? -5.453 15.57 -9.867 1 97.69 138 ALA B O 1
ATOM 2220 N N . ALA B 1 139 ? -6.191 13.594 -8.992 1 92.38 139 ALA B N 1
ATOM 2221 C CA . ALA B 1 139 ? -6.824 13.141 -10.227 1 92.38 139 ALA B CA 1
ATOM 2222 C C . ALA B 1 139 ? -8.078 13.953 -10.531 1 92.38 139 ALA B C 1
ATOM 2224 O O . ALA B 1 139 ? -8.719 14.492 -9.625 1 92.38 139 ALA B O 1
#

Nearest PDB structures (foldseek):
  6xrr-assembly3_D  TM=9.054E-01  e=5.977E-10  Salmonella enterica subsp. enterica serovar Typhimurium str. LT2
  1tu1-assembly1_A  TM=9.119E-01  e=9.529E-10  Pseudomonas aeruginosa PAO1
  6e8a-assembly2_B-2  TM=6.620E-01  e=3.002E-07  Salmonella enterica subsp. enterica serovar Typhimurium
  6e8a-assembly1_A-3  TM=6.323E-01  e=3.890E-07  Salmonella enterica subsp. enterica serovar Typhimurium
  5h7z-assembly1_A  TM=5.244E-01  e=7.975E-02  Pseudomonas aeruginosa PAO1